Protein AF-A0A9R0S5D6-F1 (afdb_monomer_lite)

pLDDT: mean 77.78, std 20.08, range [29.53, 96.81]

Sequence (259 aa):
MEDCAATPVRRPADPSSPSPTPSPLSLRQWRPAAQRNLRNQWSRLLAAKTRWLDAAASGRSHAATLVNAYLSRSYMPGMDLGVLKDMPRIRDRASAKLTHKEVQCREMLLSAYKEMVCAMSDLVKASHAMRCFSKVSSGSPLVRFTDRQDDLNDLGDGGGAPVYRWISMLEFENLAKELVEMFVSELRLKRIGLGSGDSFPLPENWKADVLQARRPGHTPSHEVLQVYLTSWLANVNIKTSRIDEIFELVEEEMQIKLR

Radius of gyration: 28.84 Å; chains: 1; bounding box: 63×75×90 Å

Organism: Triticum turgidum subsp. durum (NCBI:txid4567)

Structure (mmCIF, N/CA/C/O backbone):
data_AF-A0A9R0S5D6-F1
#
_entry.id   AF-A0A9R0S5D6-F1
#
loop_
_atom_site.group_PDB
_atom_site.id
_atom_site.type_symbol
_atom_site.label_atom_id
_atom_site.label_alt_id
_atom_site.label_comp_id
_atom_site.label_asym_id
_atom_site.label_entity_id
_atom_site.label_seq_id
_atom_site.pdbx_PDB_ins_code
_atom_site.Cartn_x
_atom_site.Cartn_y
_atom_site.Cartn_z
_atom_site.occupancy
_atom_site.B_iso_or_equiv
_atom_site.auth_seq_id
_atom_site.auth_comp_id
_atom_site.auth_asym_id
_atom_site.auth_atom_id
_atom_site.pdbx_PDB_model_num
ATOM 1 N N . MET A 1 1 ? 18.944 -58.592 -53.552 1.00 41.28 1 MET A N 1
ATOM 2 C CA . MET A 1 1 ? 20.112 -58.160 -52.763 1.00 41.28 1 MET A CA 1
ATOM 3 C C . MET A 1 1 ? 19.975 -56.663 -52.611 1.00 41.28 1 MET A C 1
ATOM 5 O O . MET A 1 1 ? 20.221 -55.934 -53.560 1.00 41.28 1 MET A O 1
ATOM 9 N N . GLU A 1 2 ? 19.378 -56.270 -51.490 1.00 36.72 2 GLU A N 1
ATOM 10 C CA . GLU A 1 2 ? 19.141 -54.888 -51.071 1.00 36.72 2 GLU A CA 1
ATOM 11 C C . GLU A 1 2 ? 20.439 -54.311 -50.498 1.00 36.72 2 GLU A C 1
ATOM 13 O O . GLU A 1 2 ? 21.031 -54.926 -49.613 1.00 36.72 2 GLU A O 1
ATOM 18 N N . ASP A 1 3 ? 20.866 -53.147 -50.988 1.00 36.72 3 ASP A N 1
ATOM 19 C CA . ASP A 1 3 ? 21.959 -52.371 -50.398 1.00 36.72 3 ASP A CA 1
ATOM 20 C C . ASP A 1 3 ? 21.382 -51.308 -49.452 1.00 36.72 3 ASP A C 1
ATOM 22 O O . ASP A 1 3 ? 20.694 -50.369 -49.860 1.00 36.72 3 ASP A O 1
ATOM 26 N N . CYS A 1 4 ? 21.659 -51.484 -48.159 1.00 36.88 4 CYS A N 1
ATOM 27 C CA . CYS A 1 4 ? 21.304 -50.576 -47.074 1.00 36.88 4 CYS A CA 1
ATOM 28 C C . CYS A 1 4 ? 22.149 -49.291 -47.123 1.00 36.88 4 CYS A C 1
ATOM 30 O O . CYS A 1 4 ? 23.359 -49.322 -46.902 1.00 36.88 4 CYS A O 1
ATOM 32 N N . ALA A 1 5 ? 21.504 -48.140 -47.321 1.00 44.66 5 ALA A N 1
ATOM 33 C CA . ALA A 1 5 ? 22.126 -46.827 -47.164 1.00 44.66 5 ALA A CA 1
ATOM 34 C C . ALA A 1 5 ? 22.180 -46.422 -45.676 1.00 44.66 5 ALA A C 1
ATOM 36 O O . ALA A 1 5 ? 21.150 -46.228 -45.029 1.00 44.66 5 ALA A O 1
ATOM 37 N N . ALA A 1 6 ? 23.392 -46.282 -45.132 1.00 42.97 6 ALA A N 1
ATOM 38 C CA . ALA A 1 6 ? 23.632 -45.826 -43.766 1.00 42.97 6 ALA A CA 1
ATOM 39 C C . ALA A 1 6 ? 23.346 -44.318 -43.609 1.00 42.97 6 ALA A C 1
ATOM 41 O O . ALA A 1 6 ? 23.867 -43.478 -44.341 1.00 42.97 6 ALA A O 1
ATOM 42 N N . THR A 1 7 ? 22.516 -43.978 -42.625 1.00 47.38 7 THR A N 1
ATOM 43 C CA . THR A 1 7 ? 22.139 -42.610 -42.240 1.00 47.38 7 THR A CA 1
ATOM 44 C C . THR A 1 7 ? 23.278 -41.931 -41.457 1.00 47.38 7 THR A C 1
ATOM 46 O O . THR A 1 7 ? 23.828 -42.559 -40.550 1.00 47.38 7 THR A O 1
ATOM 49 N N . PRO A 1 8 ? 23.641 -40.658 -41.715 1.00 41.84 8 PRO A N 1
ATOM 50 C CA . PRO A 1 8 ? 24.650 -39.976 -40.912 1.00 41.84 8 PRO A CA 1
ATOM 51 C C . PRO A 1 8 ? 24.047 -39.508 -39.579 1.00 41.84 8 PRO A C 1
ATOM 53 O O . PRO A 1 8 ? 23.096 -38.728 -39.533 1.00 41.84 8 PRO A O 1
ATOM 56 N N . VAL A 1 9 ? 24.624 -39.993 -38.480 1.00 42.97 9 VAL A N 1
ATOM 57 C CA . VAL A 1 9 ? 24.286 -39.616 -37.101 1.00 42.97 9 VAL A CA 1
ATOM 58 C C . VAL A 1 9 ? 24.672 -38.151 -36.854 1.00 42.97 9 VAL A C 1
ATOM 60 O O . VAL A 1 9 ? 25.836 -37.765 -36.967 1.00 42.97 9 VAL A O 1
ATOM 63 N N . ARG A 1 10 ? 23.682 -37.319 -36.513 1.00 40.59 10 ARG A N 1
ATOM 64 C CA . ARG A 1 10 ? 23.845 -35.902 -36.152 1.00 40.59 10 ARG A CA 1
ATOM 65 C C . ARG A 1 10 ? 24.468 -35.811 -34.750 1.00 40.59 10 ARG A C 1
ATOM 67 O O . ARG A 1 10 ? 23.905 -36.352 -33.802 1.00 40.59 10 ARG A O 1
ATOM 74 N N . ARG A 1 11 ? 25.629 -35.154 -34.617 1.00 43.12 11 ARG A N 1
ATOM 75 C CA . ARG A 1 11 ? 26.294 -34.926 -33.316 1.00 43.12 11 ARG A CA 1
ATOM 76 C C . ARG A 1 11 ? 25.401 -34.101 -32.369 1.00 43.12 11 ARG A C 1
ATOM 78 O O . ARG A 1 11 ? 24.678 -33.231 -32.861 1.00 43.12 11 ARG A O 1
ATOM 85 N N . PRO A 1 12 ? 25.478 -34.316 -31.042 1.00 41.84 12 PRO A N 1
ATOM 86 C CA . PRO A 1 12 ? 24.851 -33.436 -30.058 1.00 41.84 12 PRO A CA 1
ATOM 87 C C . PRO A 1 12 ? 25.444 -32.025 -30.154 1.00 41.84 12 PRO A C 1
ATOM 89 O O . PRO A 1 12 ? 26.651 -31.876 -30.337 1.00 41.84 12 PRO A O 1
ATOM 92 N N . ALA A 1 13 ? 24.592 -31.005 -30.065 1.00 44.56 13 ALA A N 1
ATOM 93 C CA . ALA A 1 13 ? 25.001 -29.605 -30.061 1.00 44.56 13 ALA A CA 1
ATOM 94 C C . ALA A 1 13 ? 25.749 -29.253 -28.762 1.00 44.56 13 ALA A C 1
ATOM 96 O O . ALA A 1 13 ? 25.281 -29.588 -27.673 1.00 44.56 13 ALA A O 1
ATOM 97 N N . ASP A 1 14 ? 26.885 -28.566 -28.891 1.00 37.25 14 ASP A N 1
ATOM 98 C CA . ASP A 1 14 ? 27.648 -28.002 -27.774 1.00 37.25 14 ASP A CA 1
ATOM 99 C C . ASP A 1 14 ? 26.847 -26.906 -27.036 1.00 37.25 14 ASP A C 1
ATOM 101 O O . ASP A 1 14 ? 26.239 -26.048 -27.686 1.00 37.25 14 ASP A O 1
ATOM 105 N N . PRO A 1 15 ? 26.865 -26.866 -25.689 1.00 51.41 15 PRO A N 1
ATOM 106 C CA . PRO A 1 15 ? 26.251 -25.806 -24.905 1.00 51.41 15 PRO A CA 1
ATOM 107 C C . PRO A 1 15 ? 27.279 -24.706 -24.613 1.00 51.41 15 PRO A C 1
ATOM 109 O O . PRO A 1 15 ? 27.889 -24.671 -23.547 1.00 51.41 15 PRO A O 1
ATOM 112 N N . SER A 1 16 ? 27.493 -23.790 -25.554 1.00 49.72 16 SER A N 1
ATOM 113 C CA . SER A 1 16 ? 28.277 -22.576 -25.289 1.00 49.72 16 SER A CA 1
ATOM 114 C C . SER A 1 16 ? 28.015 -21.498 -26.339 1.00 49.72 16 SER A C 1
ATOM 116 O O . SER A 1 16 ? 28.758 -21.304 -27.295 1.00 49.72 16 SER A O 1
ATOM 118 N N . SER A 1 17 ? 26.942 -20.738 -26.141 1.00 36.31 17 SER A N 1
ATOM 119 C CA . SER A 1 17 ? 26.840 -19.390 -26.700 1.00 36.31 17 SER A CA 1
ATOM 120 C C . SER A 1 17 ? 26.589 -18.421 -25.549 1.00 36.31 17 SER A C 1
ATOM 122 O O . SER A 1 17 ? 25.537 -18.517 -24.915 1.00 36.31 17 SER A O 1
ATOM 124 N N . PRO A 1 18 ? 27.544 -17.531 -25.218 1.00 44.41 18 PRO A N 1
ATOM 125 C CA . PRO A 1 18 ? 27.269 -16.441 -24.297 1.00 44.41 18 PRO A CA 1
ATOM 126 C C . PRO A 1 18 ? 26.204 -15.537 -24.925 1.00 44.41 18 PRO A C 1
ATOM 128 O O . PRO A 1 18 ? 26.240 -15.278 -26.131 1.00 44.41 18 PRO A O 1
ATOM 131 N N . SER A 1 19 ? 25.244 -15.086 -24.117 1.00 49.31 19 SER A N 1
ATOM 132 C CA . SER A 1 19 ? 24.210 -14.141 -24.539 1.00 49.31 19 SER A CA 1
ATOM 133 C C . SER A 1 19 ? 24.843 -12.965 -25.296 1.00 49.31 19 SER A C 1
ATOM 135 O O . SER A 1 19 ? 25.862 -12.439 -24.839 1.00 49.31 19 SER A O 1
ATOM 137 N N . PRO A 1 20 ? 24.291 -12.548 -26.449 1.00 56.72 20 PRO A N 1
ATOM 138 C CA . PRO A 1 20 ? 24.901 -11.506 -27.257 1.00 56.72 20 PRO A CA 1
ATOM 139 C C . PRO A 1 20 ? 24.921 -10.194 -26.471 1.00 56.72 20 PRO A C 1
ATOM 141 O O . PRO A 1 20 ? 23.874 -9.653 -26.116 1.00 56.72 20 PRO A O 1
ATOM 144 N N . THR A 1 21 ? 26.119 -9.676 -26.201 1.00 63.78 21 THR A N 1
ATOM 145 C CA . THR A 1 21 ? 26.296 -8.347 -25.614 1.00 63.78 21 THR A CA 1
ATOM 146 C C . THR A 1 21 ? 25.582 -7.319 -26.502 1.00 63.78 21 THR A C 1
ATOM 148 O O . THR A 1 21 ? 25.829 -7.290 -27.714 1.00 63.78 21 THR A O 1
ATOM 151 N N . PRO A 1 22 ? 24.685 -6.480 -25.954 1.00 70.62 22 PRO A N 1
ATOM 152 C CA . PRO A 1 22 ? 23.915 -5.545 -26.760 1.00 70.62 22 PRO A CA 1
ATOM 153 C C . PRO A 1 22 ? 24.831 -4.526 -27.442 1.00 70.62 22 PRO A C 1
ATOM 155 O O . PRO A 1 22 ? 25.797 -4.026 -26.864 1.00 70.62 22 PRO A O 1
ATOM 158 N N . SER A 1 23 ? 24.515 -4.202 -28.696 1.00 79.75 23 SER A N 1
ATOM 159 C CA . SER A 1 23 ? 25.280 -3.226 -29.473 1.00 79.75 23 SER A CA 1
ATOM 160 C C . SER A 1 23 ? 25.226 -1.824 -28.835 1.00 79.75 23 SER A C 1
ATOM 162 O O . SER A 1 23 ? 24.187 -1.422 -28.309 1.00 79.75 23 SER A O 1
ATOM 164 N N . PRO A 1 24 ? 26.278 -0.993 -28.960 1.00 81.75 24 PRO A N 1
ATOM 165 C CA . PRO A 1 24 ? 26.271 0.373 -28.418 1.00 81.75 24 PRO A CA 1
ATOM 166 C C . PRO A 1 24 ? 25.089 1.231 -28.906 1.00 81.75 24 PRO A C 1
ATOM 168 O O . PRO A 1 24 ? 24.570 2.072 -28.171 1.00 81.75 24 PRO A O 1
ATOM 171 N N . LEU A 1 25 ? 24.634 1.001 -30.144 1.00 82.31 25 LEU A N 1
ATOM 172 C CA . LEU A 1 25 ? 23.483 1.690 -30.729 1.00 82.31 25 LEU A CA 1
ATOM 173 C C . LEU A 1 25 ? 22.153 1.290 -30.076 1.00 82.31 25 LEU A C 1
ATOM 175 O O . LEU A 1 25 ? 21.335 2.173 -29.815 1.00 82.31 25 LEU A O 1
ATOM 179 N N . SER A 1 26 ? 21.946 0.004 -29.770 1.00 82.38 26 SER A N 1
ATOM 180 C CA . SER A 1 26 ? 20.716 -0.450 -29.110 1.00 82.38 26 SER A CA 1
ATOM 181 C C . SER A 1 26 ? 20.646 0.073 -27.676 1.00 82.38 26 SER A C 1
ATOM 183 O O . SER A 1 26 ? 19.612 0.595 -27.264 1.00 82.38 26 SER A O 1
AT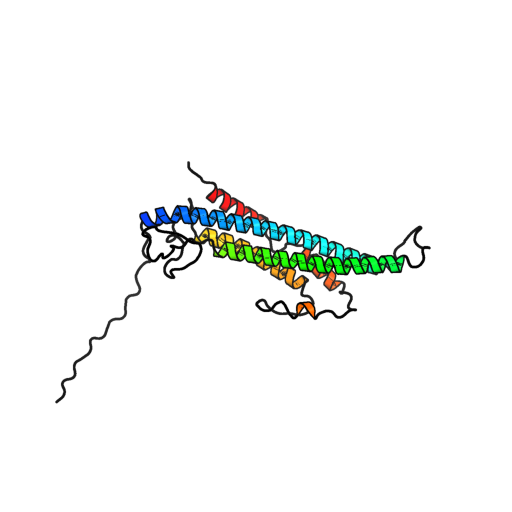OM 185 N N . LEU A 1 27 ? 21.772 0.070 -26.955 1.00 84.62 27 LEU A N 1
ATOM 186 C CA . LEU A 1 27 ? 21.873 0.653 -25.613 1.00 84.62 27 LEU A CA 1
ATOM 187 C C . LEU A 1 27 ? 21.552 2.150 -25.593 1.00 84.62 27 LEU A C 1
ATOM 189 O O . LEU A 1 27 ? 20.806 2.620 -24.731 1.00 84.62 27 LEU A O 1
ATOM 193 N N . ARG A 1 28 ? 22.083 2.911 -26.559 1.00 87.69 28 ARG A N 1
ATOM 194 C CA . ARG A 1 28 ? 21.830 4.355 -26.660 1.00 87.69 28 ARG A CA 1
ATOM 195 C C . ARG A 1 28 ? 20.351 4.669 -26.908 1.00 87.69 28 ARG A C 1
ATOM 197 O O . ARG A 1 28 ? 19.867 5.688 -26.420 1.00 87.69 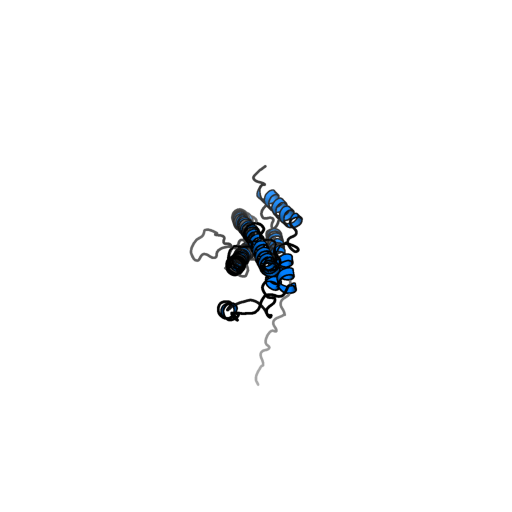28 ARG A O 1
ATOM 204 N N . GLN A 1 29 ? 19.645 3.818 -27.651 1.00 88.44 29 GLN A N 1
ATOM 205 C CA . GLN A 1 29 ? 18.211 3.970 -27.921 1.00 88.44 29 GLN A CA 1
ATOM 206 C C . GLN A 1 29 ? 17.343 3.522 -26.739 1.00 88.44 29 GLN A C 1
ATOM 208 O O . GLN A 1 29 ? 16.359 4.186 -26.413 1.00 88.44 29 GLN A O 1
ATOM 213 N N . TRP A 1 30 ? 17.725 2.430 -26.076 1.00 91.50 30 TRP A N 1
ATOM 214 C CA . TRP A 1 30 ? 17.003 1.857 -24.942 1.00 91.50 30 TRP A CA 1
ATOM 215 C C . TRP A 1 30 ? 17.067 2.739 -23.693 1.00 91.50 30 TRP A C 1
ATOM 217 O O . TRP A 1 30 ? 16.041 2.998 -23.061 1.00 91.50 30 TRP A O 1
ATOM 227 N N . ARG A 1 31 ? 18.251 3.266 -23.354 1.00 92.06 31 ARG A N 1
ATOM 228 C CA . ARG A 1 31 ? 18.491 3.950 -22.073 1.00 92.06 31 ARG A CA 1
ATOM 229 C C . ARG A 1 31 ? 17.517 5.112 -21.791 1.00 92.06 31 ARG A C 1
ATOM 231 O O . ARG A 1 31 ? 16.945 5.136 -20.702 1.00 92.06 31 ARG A O 1
ATOM 238 N N . PRO A 1 32 ? 17.228 6.044 -22.723 1.00 91.69 32 PRO A N 1
ATOM 239 C CA . PRO A 1 32 ? 16.254 7.111 -22.473 1.00 91.69 32 PRO A CA 1
ATOM 240 C C . PRO A 1 32 ? 14.817 6.613 -22.272 1.00 91.69 32 PRO A C 1
ATOM 242 O O . PRO A 1 32 ? 14.015 7.279 -21.614 1.00 91.69 32 PRO A O 1
ATOM 245 N N . ALA A 1 33 ? 14.448 5.475 -22.864 1.00 91.94 33 ALA A N 1
ATOM 246 C CA . ALA A 1 33 ? 13.149 4.857 -22.626 1.00 91.94 33 ALA A CA 1
ATOM 247 C C . ALA A 1 33 ? 13.103 4.182 -21.252 1.00 91.94 33 ALA A C 1
ATOM 249 O O . ALA A 1 33 ? 12.179 4.455 -20.487 1.00 91.94 33 ALA A O 1
ATOM 250 N N . ALA A 1 34 ? 14.143 3.421 -20.905 1.00 93.50 34 ALA A N 1
ATOM 251 C CA . ALA A 1 34 ? 14.295 2.771 -19.609 1.00 93.50 34 ALA A CA 1
ATOM 252 C C . ALA A 1 34 ? 14.255 3.776 -18.448 1.00 93.50 34 ALA A C 1
ATOM 254 O O . ALA A 1 34 ? 13.460 3.620 -17.528 1.00 93.50 34 ALA A O 1
ATOM 255 N N . GLN A 1 35 ? 15.019 4.869 -18.530 1.00 93.94 35 GLN A N 1
ATOM 256 C CA . GLN A 1 35 ? 15.018 5.929 -17.514 1.00 93.94 35 GLN A CA 1
ATOM 257 C C . GLN A 1 35 ? 13.637 6.572 -17.330 1.00 93.94 35 GLN A C 1
ATOM 259 O O . GLN A 1 35 ? 13.214 6.854 -16.212 1.00 93.94 35 GLN A O 1
ATOM 264 N N . ARG A 1 36 ? 12.910 6.836 -18.425 1.00 93.00 36 ARG A N 1
ATOM 265 C CA . ARG A 1 36 ? 11.546 7.384 -18.336 1.00 93.00 36 ARG A CA 1
ATOM 266 C C . ARG A 1 36 ? 10.586 6.384 -17.707 1.00 93.00 36 ARG A C 1
ATOM 268 O O . ARG A 1 36 ? 9.798 6.784 -16.855 1.00 93.00 36 ARG A O 1
ATOM 275 N N . ASN A 1 37 ? 10.660 5.114 -18.106 1.00 94.44 37 ASN A N 1
ATOM 276 C CA . ASN A 1 37 ? 9.828 4.069 -17.524 1.00 94.44 37 ASN A CA 1
ATOM 277 C C . ASN A 1 37 ? 10.085 3.940 -16.020 1.00 94.44 37 ASN A C 1
ATOM 279 O O . ASN A 1 37 ? 9.140 4.035 -15.245 1.00 94.44 37 ASN A O 1
ATOM 283 N N . LEU A 1 38 ? 11.351 3.848 -15.608 1.00 94.62 38 LEU A N 1
ATOM 284 C CA . LEU A 1 38 ? 11.727 3.774 -14.198 1.00 94.62 38 LEU A CA 1
ATOM 285 C C . LEU A 1 38 ? 11.178 4.951 -13.394 1.00 94.62 38 LEU A C 1
ATOM 287 O O . LEU A 1 38 ? 10.519 4.719 -12.388 1.00 94.62 38 LEU A O 1
ATOM 291 N N . ARG A 1 39 ? 11.350 6.201 -13.849 1.00 94.19 39 ARG A N 1
ATOM 292 C CA . ARG A 1 39 ? 10.765 7.366 -13.152 1.00 94.19 39 ARG A CA 1
ATOM 293 C C . ARG A 1 39 ? 9.248 7.249 -13.008 1.00 94.19 39 ARG A C 1
ATOM 295 O O . ARG A 1 39 ? 8.704 7.561 -11.950 1.00 94.19 39 ARG A O 1
ATOM 302 N N . ASN A 1 40 ? 8.563 6.794 -14.056 1.00 94.62 40 ASN A N 1
ATOM 303 C CA . ASN A 1 40 ? 7.112 6.632 -14.032 1.00 94.62 40 ASN A CA 1
ATOM 304 C C . ASN A 1 40 ? 6.682 5.543 -13.042 1.00 94.62 40 ASN A C 1
ATOM 306 O O . ASN A 1 40 ? 5.800 5.790 -12.221 1.00 94.62 40 ASN A O 1
ATOM 310 N N . GLN A 1 41 ? 7.296 4.358 -13.085 1.00 95.19 41 GLN A N 1
ATOM 311 C CA . GLN A 1 41 ? 6.951 3.274 -12.163 1.00 95.19 41 GLN A CA 1
ATOM 312 C C . GLN A 1 41 ? 7.347 3.611 -10.724 1.00 95.19 41 GLN A C 1
ATOM 314 O O . GLN A 1 41 ? 6.575 3.345 -9.808 1.00 95.19 41 GLN A O 1
ATOM 319 N N . TRP A 1 42 ? 8.481 4.282 -10.517 1.00 95.44 42 TRP A N 1
ATOM 320 C CA . TRP A 1 42 ? 8.896 4.761 -9.200 1.00 95.44 42 TRP A CA 1
ATOM 321 C C . TRP A 1 42 ? 7.904 5.768 -8.613 1.00 95.44 42 TRP A C 1
ATOM 323 O O . TRP A 1 42 ? 7.475 5.631 -7.470 1.00 95.44 42 TRP A O 1
ATOM 333 N N . SER A 1 43 ? 7.430 6.716 -9.426 1.00 95.19 43 SER A N 1
ATOM 334 C CA . SER A 1 43 ? 6.377 7.658 -9.015 1.00 95.19 43 SER A CA 1
ATOM 335 C C . SER A 1 43 ? 5.084 6.933 -8.619 1.00 95.19 43 SER A C 1
ATOM 337 O O . SER A 1 43 ? 4.406 7.331 -7.671 1.00 95.19 43 SER A O 1
ATOM 339 N N . ARG A 1 44 ? 4.739 5.840 -9.316 1.00 96.06 44 ARG A N 1
ATOM 340 C CA . ARG A 1 44 ? 3.578 4.998 -8.978 1.00 96.06 44 ARG A CA 1
ATOM 341 C C . ARG A 1 44 ? 3.793 4.221 -7.681 1.00 96.06 44 ARG A C 1
ATOM 343 O O . ARG A 1 44 ? 2.853 4.143 -6.894 1.00 96.06 44 ARG A O 1
ATOM 350 N N . LEU A 1 45 ? 4.999 3.701 -7.435 1.00 95.69 45 LEU A N 1
ATOM 351 C CA . LEU A 1 45 ? 5.352 3.074 -6.158 1.00 95.69 45 LEU A CA 1
ATOM 352 C C . LEU A 1 45 ? 5.208 4.064 -5.003 1.00 95.69 45 LEU A C 1
ATOM 354 O O . LEU A 1 45 ? 4.577 3.733 -4.002 1.00 95.69 45 LEU A O 1
ATOM 358 N N . LEU A 1 46 ? 5.726 5.286 -5.158 1.00 94.62 46 LEU A N 1
ATOM 359 C CA . LEU A 1 46 ? 5.608 6.335 -4.146 1.00 94.62 46 LEU A CA 1
ATOM 360 C C . LEU A 1 46 ? 4.140 6.671 -3.856 1.00 94.62 46 LEU A C 1
ATOM 362 O O . LEU A 1 46 ? 3.715 6.660 -2.703 1.00 94.62 46 LEU A O 1
ATOM 366 N N . ALA A 1 47 ? 3.339 6.902 -4.900 1.00 95.75 47 ALA A N 1
ATOM 367 C CA . ALA A 1 47 ? 1.918 7.204 -4.747 1.00 95.75 47 ALA A CA 1
ATOM 368 C C . ALA A 1 47 ? 1.146 6.060 -4.064 1.00 95.75 47 ALA A C 1
ATOM 370 O O . ALA A 1 47 ? 0.285 6.304 -3.215 1.00 95.75 47 ALA A O 1
ATOM 371 N N . ALA A 1 48 ? 1.456 4.808 -4.410 1.00 96.19 48 ALA A N 1
ATOM 372 C CA . ALA A 1 48 ? 0.836 3.638 -3.801 1.00 96.19 48 ALA A CA 1
ATOM 373 C C . ALA A 1 48 ? 1.287 3.431 -2.341 1.00 96.19 48 ALA A C 1
ATOM 375 O O . ALA A 1 48 ? 0.444 3.135 -1.494 1.00 96.19 48 ALA A O 1
ATOM 376 N N . LYS A 1 49 ? 2.568 3.673 -2.014 1.00 94.56 49 LYS A N 1
ATOM 377 C CA . LYS A 1 49 ? 3.092 3.712 -0.633 1.00 94.56 49 LYS A CA 1
ATOM 378 C C . LYS A 1 49 ? 2.321 4.725 0.210 1.00 94.56 49 LYS A C 1
ATOM 380 O O . LYS A 1 49 ? 1.834 4.369 1.279 1.00 94.56 49 LYS A O 1
ATOM 385 N N . THR A 1 50 ? 2.181 5.964 -0.260 1.00 94.88 50 THR A N 1
ATOM 386 C CA . THR A 1 50 ? 1.459 7.012 0.479 1.00 94.88 50 THR A CA 1
ATOM 387 C C . THR A 1 50 ? 0.012 6.601 0.732 1.00 94.88 50 THR A C 1
ATOM 389 O O . THR A 1 50 ? -0.433 6.593 1.877 1.00 94.88 50 THR A O 1
ATOM 392 N N . ARG A 1 51 ? -0.688 6.122 -0.305 1.00 96.81 51 ARG A N 1
ATOM 393 C CA . ARG A 1 51 ? -2.073 5.647 -0.177 1.00 96.81 51 ARG A CA 1
ATOM 394 C C . ARG A 1 51 ? -2.213 4.498 0.823 1.00 96.81 51 ARG A C 1
ATOM 396 O O . ARG A 1 51 ? -3.165 4.469 1.598 1.00 96.81 51 ARG A O 1
ATOM 403 N N . TRP A 1 52 ? -1.268 3.557 0.821 1.00 94.88 52 TRP A N 1
ATOM 404 C CA . TRP A 1 52 ? -1.221 2.480 1.806 1.00 94.88 52 TRP A CA 1
ATOM 405 C C . TRP A 1 52 ? -1.077 3.022 3.232 1.00 94.88 52 TRP A C 1
ATOM 407 O O . TRP A 1 52 ? -1.796 2.583 4.131 1.00 94.88 52 TRP A O 1
ATOM 417 N N . LEU A 1 53 ? -0.146 3.956 3.453 1.00 92.88 53 LEU A N 1
ATOM 418 C CA . LEU A 1 53 ? 0.123 4.526 4.775 1.00 92.88 53 LEU A CA 1
ATOM 419 C C . LEU A 1 53 ? -1.085 5.301 5.311 1.00 92.88 53 LEU A C 1
ATOM 421 O O . LEU A 1 53 ? -1.428 5.132 6.486 1.00 92.88 53 LEU A O 1
ATOM 425 N N . ASP A 1 54 ? -1.757 6.061 4.449 1.00 94.69 54 ASP A N 1
ATOM 426 C CA . ASP A 1 54 ? -2.987 6.785 4.776 1.00 94.69 54 ASP A CA 1
ATOM 427 C C . ASP A 1 54 ? -4.113 5.816 5.148 1.00 94.69 54 ASP A C 1
ATOM 429 O O . ASP A 1 54 ? -4.701 5.926 6.226 1.00 94.69 54 ASP A O 1
ATOM 433 N N . ALA A 1 55 ? -4.361 4.797 4.318 1.00 93.94 55 ALA A N 1
ATOM 434 C CA . ALA A 1 55 ? -5.372 3.780 4.593 1.00 93.94 55 ALA A CA 1
ATOM 435 C C . ALA A 1 55 ? -5.076 3.018 5.897 1.00 93.94 55 ALA A C 1
ATOM 437 O O . ALA A 1 55 ? -5.974 2.785 6.711 1.00 93.94 55 ALA A O 1
ATOM 438 N N . ALA A 1 56 ? -3.806 2.691 6.153 1.00 91.56 56 ALA A N 1
ATOM 439 C CA . ALA A 1 56 ? -3.383 2.081 7.406 1.00 91.56 56 ALA A CA 1
ATOM 440 C C . ALA A 1 56 ? -3.625 3.014 8.606 1.00 91.56 56 ALA A C 1
ATOM 442 O O . ALA A 1 56 ? -4.037 2.544 9.667 1.00 91.56 56 ALA A O 1
ATOM 443 N N . ALA A 1 57 ? -3.390 4.322 8.463 1.00 91.56 57 ALA A N 1
ATOM 444 C CA . ALA A 1 57 ? -3.660 5.314 9.504 1.00 91.56 57 ALA A CA 1
ATOM 445 C C . ALA A 1 57 ? -5.158 5.454 9.802 1.00 91.56 57 ALA A C 1
ATOM 447 O O . ALA A 1 57 ? -5.553 5.442 10.972 1.00 91.56 57 ALA A O 1
ATOM 448 N N . SER A 1 58 ? -6.000 5.501 8.769 1.00 92.44 58 SER A N 1
ATOM 449 C CA . SER A 1 58 ? -7.456 5.480 8.929 1.00 92.44 58 SER A CA 1
ATOM 450 C C . SER A 1 58 ? -7.919 4.199 9.623 1.00 92.44 58 SER A C 1
ATOM 452 O O . SER A 1 58 ? -8.665 4.263 10.600 1.00 92.44 58 SER A O 1
ATOM 454 N N . GLY A 1 59 ? -7.419 3.037 9.193 1.00 89.88 59 GLY A N 1
ATOM 455 C CA . GLY A 1 59 ? -7.724 1.752 9.823 1.00 89.88 59 GLY A CA 1
ATOM 456 C C . GLY A 1 59 ? -7.341 1.712 11.306 1.00 89.88 59 GLY A C 1
ATOM 457 O O . GLY A 1 59 ? -8.157 1.311 12.134 1.00 89.88 59 GLY A O 1
ATOM 458 N N . ARG A 1 60 ? -6.160 2.235 11.673 1.00 89.06 60 ARG A N 1
ATOM 459 C CA . ARG A 1 60 ? -5.747 2.410 13.081 1.00 89.06 60 ARG A CA 1
ATOM 460 C C . ARG A 1 60 ? -6.739 3.243 13.882 1.00 89.06 60 ARG A C 1
ATOM 462 O O . ARG A 1 60 ? -7.146 2.835 14.969 1.00 89.06 60 ARG A O 1
ATOM 469 N N . SER A 1 61 ? -7.146 4.390 13.344 1.00 91.44 61 SER A N 1
ATOM 470 C CA . SER A 1 61 ? -8.113 5.277 13.996 1.00 91.44 61 SER A CA 1
ATOM 471 C C . SER A 1 61 ? -9.465 4.585 14.217 1.00 91.44 61 SER A C 1
ATOM 473 O O . SER A 1 61 ? -10.045 4.657 15.308 1.00 91.44 61 SER A O 1
ATOM 475 N N . HIS A 1 62 ? -9.953 3.846 13.215 1.00 88.94 62 HIS A N 1
ATOM 476 C CA . HIS A 1 62 ? -11.204 3.096 13.313 1.00 88.94 62 HIS A CA 1
ATOM 477 C C . HIS A 1 62 ? -11.117 1.925 14.295 1.00 88.94 62 HIS A C 1
ATOM 479 O O . HIS A 1 62 ? -12.055 1.737 15.068 1.00 88.94 62 HIS A O 1
ATOM 485 N N . ALA A 1 63 ? -10.000 1.192 14.327 1.00 85.81 63 ALA A N 1
ATOM 486 C CA . ALA A 1 63 ? -9.758 0.126 15.299 1.00 85.81 63 ALA A CA 1
ATOM 487 C C . ALA A 1 63 ? -9.741 0.668 16.738 1.00 85.81 63 ALA A C 1
ATOM 489 O O . ALA A 1 63 ? -10.435 0.138 17.605 1.00 85.81 63 ALA A O 1
ATOM 490 N N . ALA A 1 64 ? -9.023 1.770 16.981 1.00 88.12 64 ALA A N 1
ATOM 491 C CA . ALA A 1 64 ? -8.987 2.421 18.290 1.00 88.12 64 ALA A CA 1
ATOM 492 C C . ALA A 1 64 ? -10.384 2.888 18.728 1.00 88.12 64 ALA A C 1
ATOM 494 O O . ALA A 1 64 ? -10.816 2.629 19.850 1.00 88.12 64 ALA A O 1
ATOM 495 N N . THR A 1 65 ? -11.134 3.518 17.819 1.00 89.12 65 THR A N 1
ATOM 496 C CA . THR A 1 65 ? -12.503 3.969 18.102 1.00 89.12 65 THR A CA 1
ATOM 497 C C . THR A 1 65 ? -13.445 2.797 18.379 1.00 89.12 65 THR A C 1
ATOM 499 O O . THR A 1 65 ? -14.274 2.888 19.282 1.00 89.12 65 THR A O 1
ATOM 502 N N . LEU A 1 66 ? -13.311 1.694 17.635 1.00 85.81 66 LEU A N 1
ATOM 503 C CA . LEU A 1 66 ? -14.098 0.478 17.828 1.00 85.81 66 LEU A CA 1
ATOM 504 C C . LEU A 1 66 ? -13.888 -0.099 19.229 1.00 85.81 66 LEU A C 1
ATOM 506 O O . LEU A 1 66 ? -14.867 -0.364 19.927 1.00 85.81 66 LEU A O 1
ATOM 510 N N . VAL A 1 67 ? -12.632 -0.260 19.655 1.00 85.12 67 VAL A N 1
ATOM 511 C CA . VAL A 1 67 ? -12.345 -0.806 20.986 1.00 85.12 67 VAL A CA 1
ATOM 512 C C . VAL A 1 67 ? -12.785 0.152 22.086 1.00 85.12 67 VAL A C 1
ATOM 514 O O . VAL A 1 67 ? -13.430 -0.283 23.036 1.00 85.12 67 VAL A O 1
ATOM 517 N N . ASN A 1 68 ? -12.551 1.456 21.933 1.00 89.31 68 ASN A N 1
ATOM 518 C CA . ASN A 1 68 ? -13.020 2.447 22.902 1.00 89.31 68 ASN A CA 1
ATOM 519 C C . ASN A 1 68 ? -14.547 2.434 23.046 1.00 89.31 68 ASN A C 1
ATOM 521 O O . ASN A 1 68 ? -15.055 2.517 24.165 1.00 89.31 68 ASN A O 1
ATOM 525 N N . ALA A 1 69 ? -15.285 2.299 21.938 1.00 87.25 69 ALA A N 1
ATOM 526 C CA . ALA A 1 69 ? -16.742 2.192 21.957 1.00 87.25 69 ALA A CA 1
ATOM 527 C C . ALA A 1 69 ? -17.209 0.908 22.660 1.00 87.25 69 ALA A C 1
ATOM 529 O O . ALA A 1 69 ? -18.112 0.964 23.496 1.00 87.25 69 ALA A O 1
ATOM 530 N N . TYR A 1 70 ? -16.548 -0.218 22.378 1.00 84.88 70 TYR A N 1
ATOM 531 C CA . TYR A 1 70 ? -16.839 -1.503 23.008 1.00 84.88 70 TYR A CA 1
ATOM 532 C C . TYR A 1 70 ? -16.584 -1.494 24.519 1.00 84.88 70 TYR A C 1
ATOM 534 O O . TYR A 1 70 ? -17.447 -1.906 25.299 1.00 84.88 70 TYR A O 1
ATOM 542 N N . LEU A 1 71 ? -15.416 -1.005 24.947 1.00 86.12 71 LEU A N 1
ATOM 543 C CA . LEU A 1 71 ? -15.063 -0.910 26.364 1.00 86.12 71 LEU A CA 1
ATOM 544 C C . LEU A 1 71 ? -16.037 0.022 27.082 1.00 86.12 71 LEU A C 1
ATOM 546 O O . LEU A 1 71 ? -16.618 -0.357 28.095 1.00 86.12 71 LEU A O 1
ATOM 550 N N . SER A 1 72 ? -16.301 1.194 26.499 1.00 89.06 72 SER A N 1
ATOM 551 C CA . SER A 1 72 ? -17.269 2.152 27.036 1.00 89.06 72 SER A CA 1
ATOM 552 C C . SER A 1 72 ? -18.645 1.508 27.211 1.00 89.06 72 SER A C 1
ATOM 554 O O . SER A 1 72 ? -19.255 1.656 28.263 1.00 89.06 72 SER A O 1
ATOM 556 N N . ARG A 1 73 ? -19.123 0.728 26.230 1.00 87.44 73 ARG A N 1
ATOM 557 C CA . ARG A 1 73 ? -20.412 0.025 26.327 1.00 87.44 73 ARG A CA 1
ATOM 558 C C . ARG A 1 73 ? -20.400 -1.038 27.425 1.00 87.44 73 ARG A C 1
ATOM 560 O O . ARG A 1 73 ? -21.362 -1.129 28.179 1.00 87.44 73 ARG A O 1
ATOM 567 N N . SER A 1 74 ? -19.314 -1.799 27.533 1.00 86.12 74 SER A N 1
ATOM 568 C CA . SER A 1 74 ? -19.149 -2.864 28.532 1.00 86.12 74 SER A CA 1
ATOM 569 C C . SER A 1 74 ? -19.141 -2.326 29.966 1.00 86.12 74 SER A C 1
ATOM 571 O O . SER A 1 74 ? -19.758 -2.919 30.846 1.00 86.12 74 SER A O 1
ATOM 573 N N . TYR A 1 75 ? -18.507 -1.173 30.197 1.00 89.12 75 TYR A N 1
ATOM 574 C CA . TYR A 1 75 ? -18.470 -0.516 31.509 1.00 89.12 75 TYR A CA 1
ATOM 575 C C . TYR A 1 75 ? -19.665 0.415 31.769 1.00 89.12 75 TYR A C 1
ATOM 577 O O . TYR A 1 75 ? -19.833 0.900 32.890 1.00 89.12 75 TYR A O 1
ATOM 585 N N . MET A 1 76 ? -20.537 0.638 30.778 1.00 90.69 76 MET A N 1
ATOM 586 C CA . MET A 1 76 ? -21.692 1.532 30.897 1.00 90.69 76 MET A CA 1
ATOM 587 C C . MET A 1 76 ? -22.613 1.239 32.085 1.00 90.69 76 MET A C 1
ATOM 589 O O . MET A 1 76 ? -23.095 2.207 32.667 1.00 90.69 76 MET A O 1
ATOM 593 N N . PRO A 1 77 ? -22.870 -0.014 32.502 1.00 88.62 77 PRO A N 1
ATOM 594 C CA . PRO A 1 77 ? -23.696 -0.276 33.681 1.00 88.62 77 PRO A CA 1
ATOM 595 C C . PRO A 1 77 ? -23.118 0.306 34.980 1.00 88.62 77 PRO A C 1
ATOM 597 O O . PRO A 1 77 ? -23.875 0.815 35.802 1.00 88.62 77 PRO A O 1
ATOM 600 N N . GLY A 1 78 ? -21.791 0.279 35.141 1.00 87.88 78 GLY A N 1
ATOM 601 C CA . GLY A 1 78 ? -21.089 0.747 36.343 1.00 87.88 78 GLY A CA 1
ATOM 602 C C . GLY A 1 78 ? -20.561 2.183 36.267 1.00 87.88 78 GLY A C 1
ATOM 603 O O . GLY A 1 78 ? -20.035 2.685 37.253 1.00 87.88 78 GLY A O 1
ATOM 604 N N . MET A 1 79 ? -20.679 2.851 35.115 1.00 90.06 79 MET A N 1
ATOM 605 C CA . MET A 1 79 ? -20.125 4.193 34.921 1.00 90.06 79 MET A CA 1
ATOM 606 C C . MET A 1 79 ? -20.886 5.242 35.743 1.00 90.06 79 MET A C 1
ATOM 608 O O . MET A 1 79 ? -22.123 5.284 35.699 1.00 90.06 79 MET A O 1
ATOM 612 N N . ASP A 1 80 ? -20.160 6.108 36.453 1.00 91.56 80 ASP A N 1
ATOM 613 C CA . ASP A 1 80 ? -20.752 7.276 37.104 1.00 91.56 80 ASP A CA 1
ATOM 614 C C . ASP A 1 80 ? -21.188 8.291 36.040 1.00 91.56 80 ASP A C 1
ATOM 616 O O . ASP A 1 80 ? -20.395 8.746 35.218 1.00 91.56 80 ASP A O 1
ATOM 620 N N . LEU A 1 81 ? -22.483 8.603 36.032 1.00 89.69 81 LEU A N 1
ATOM 621 C CA . LEU A 1 81 ? -23.088 9.554 35.100 1.00 89.69 81 LEU A CA 1
ATOM 622 C C . LEU A 1 81 ? -23.284 10.939 35.734 1.00 89.69 81 LEU A C 1
ATOM 624 O O . LEU A 1 81 ? -23.805 11.840 35.073 1.00 89.69 81 LEU A O 1
ATOM 628 N N . GLY A 1 82 ? -22.908 11.117 37.006 1.00 93.06 82 GLY A N 1
ATOM 629 C CA . GLY A 1 82 ? -23.086 12.362 37.743 1.00 93.06 82 GLY A CA 1
ATOM 630 C C . GLY A 1 82 ? -24.539 12.835 37.706 1.00 93.06 82 GLY A C 1
ATOM 631 O O . GLY A 1 82 ? -25.465 12.078 37.997 1.00 93.06 82 GLY A O 1
ATOM 632 N N . VAL A 1 83 ? -24.744 14.082 37.279 1.00 93.19 83 VAL A N 1
ATOM 633 C CA . VAL A 1 83 ? -26.073 14.711 37.148 1.00 93.19 83 VAL A CA 1
ATOM 634 C C . VAL A 1 83 ? -27.002 14.009 36.150 1.00 93.19 83 VAL A C 1
ATOM 636 O O . VAL A 1 83 ? -28.208 14.226 36.180 1.00 93.19 83 VAL A O 1
ATOM 639 N N . LEU A 1 84 ? -26.470 13.164 35.261 1.00 90.88 84 LEU A N 1
ATOM 640 C CA . LEU A 1 84 ? -27.266 12.453 34.259 1.00 90.88 84 LEU A CA 1
ATOM 641 C C . LEU A 1 84 ? -27.828 11.121 34.771 1.00 90.88 84 LEU A C 1
ATOM 643 O O . LEU A 1 84 ? -28.632 10.512 34.070 1.00 90.88 84 LEU A O 1
ATOM 647 N N . LYS A 1 85 ? -27.431 10.647 35.961 1.00 88.50 85 LYS A N 1
ATOM 648 C CA . LYS A 1 85 ? -27.831 9.324 36.479 1.00 88.50 85 LYS A CA 1
ATOM 649 C C . LYS A 1 85 ? -29.348 9.164 36.645 1.00 88.50 85 LYS A C 1
ATOM 651 O O . LYS A 1 85 ? -29.855 8.060 36.470 1.00 88.50 85 LYS A O 1
ATOM 656 N N . ASP A 1 86 ? -30.046 10.263 36.931 1.00 89.62 86 ASP A N 1
ATOM 657 C CA . ASP A 1 86 ? -31.490 10.287 37.178 1.00 89.62 86 ASP A CA 1
ATOM 658 C C . ASP A 1 86 ? -32.303 10.381 35.873 1.00 89.62 86 ASP A C 1
ATOM 660 O O . ASP A 1 86 ? -33.528 10.253 35.884 1.00 89.62 86 ASP A O 1
ATOM 664 N N . MET A 1 87 ? -31.644 10.571 34.718 1.00 93.44 87 MET A N 1
ATOM 665 C CA . MET A 1 87 ? -32.330 10.577 33.428 1.00 93.44 87 MET A CA 1
ATOM 666 C C . MET A 1 87 ? -32.775 9.158 33.040 1.00 93.44 87 MET A C 1
ATOM 668 O O . MET A 1 87 ? -31.936 8.274 32.828 1.00 93.44 87 MET A O 1
ATOM 672 N N . PRO A 1 88 ? -34.083 8.917 32.846 1.00 90.19 88 PRO A N 1
ATOM 673 C CA . PRO A 1 88 ? -34.571 7.595 32.496 1.00 90.19 88 PRO A CA 1
ATOM 674 C C . PRO A 1 88 ? -34.019 7.150 31.138 1.00 90.19 88 PRO A C 1
ATOM 676 O O . PRO A 1 88 ? -34.006 7.905 30.161 1.00 90.19 88 PRO A O 1
ATOM 679 N N . ARG A 1 89 ? -33.596 5.882 31.060 1.00 93.00 89 ARG A N 1
ATOM 680 C CA . ARG A 1 89 ? -33.079 5.230 29.839 1.00 93.00 89 ARG A CA 1
ATOM 681 C C . ARG A 1 89 ? -31.800 5.857 29.265 1.00 93.00 89 ARG A C 1
ATOM 683 O O . ARG A 1 89 ? -31.443 5.561 28.123 1.00 93.00 89 ARG A O 1
ATOM 690 N N . ILE A 1 90 ? -31.092 6.710 30.011 1.00 93.25 90 ILE A N 1
ATOM 691 C CA . ILE A 1 90 ? -29.849 7.335 29.529 1.00 93.25 90 ILE A CA 1
ATOM 692 C C . ILE A 1 90 ? -28.781 6.289 29.191 1.00 93.25 90 ILE A C 1
ATOM 694 O O . ILE A 1 90 ? -28.163 6.361 28.129 1.00 93.25 90 ILE A O 1
ATOM 698 N N . ARG A 1 91 ? -28.635 5.266 30.043 1.00 92.44 91 ARG A N 1
ATOM 699 C CA . ARG A 1 91 ? -27.696 4.153 29.841 1.00 92.44 91 ARG A CA 1
ATOM 700 C C . ARG A 1 91 ? -28.051 3.344 28.598 1.00 92.44 91 ARG A C 1
ATOM 702 O O . ARG A 1 91 ? -27.160 3.044 27.805 1.00 92.44 91 ARG A O 1
ATOM 709 N N . ASP A 1 92 ? -29.336 3.066 28.379 1.00 92.44 92 ASP A N 1
ATOM 710 C CA . ASP A 1 92 ? -29.808 2.333 27.198 1.00 92.44 92 ASP A CA 1
ATOM 711 C C . ASP A 1 92 ? -29.509 3.109 25.913 1.00 92.44 92 ASP A C 1
ATOM 713 O O . ASP A 1 92 ? -28.965 2.559 24.957 1.00 92.44 92 ASP A O 1
ATOM 717 N N . ARG A 1 93 ? -29.815 4.415 25.892 1.00 93.69 93 ARG A N 1
ATOM 718 C CA . ARG A 1 93 ? -29.560 5.283 24.732 1.00 93.69 93 ARG A CA 1
ATOM 719 C C . ARG A 1 93 ? -28.066 5.430 24.453 1.00 93.69 93 ARG A C 1
ATOM 721 O O . ARG A 1 93 ? -27.658 5.357 23.294 1.00 93.69 93 ARG A O 1
ATOM 728 N N . ALA A 1 94 ? -27.252 5.610 25.493 1.00 93.25 94 ALA A N 1
ATOM 729 C CA . ALA A 1 94 ? -25.799 5.666 25.370 1.00 93.25 94 ALA A CA 1
ATOM 730 C C . ALA A 1 94 ? -25.241 4.344 24.820 1.00 93.25 94 ALA A C 1
ATOM 732 O O . ALA A 1 94 ? -24.483 4.352 23.850 1.00 93.25 94 ALA A O 1
ATOM 733 N N . SER A 1 95 ? -25.695 3.207 25.351 1.00 92.25 95 SER A N 1
ATOM 734 C CA . SER A 1 95 ? -25.305 1.870 24.886 1.00 92.25 95 SER A CA 1
ATOM 735 C C . SER A 1 95 ? -25.727 1.610 23.438 1.00 92.25 95 SER A C 1
ATOM 737 O O . SER A 1 95 ? -24.948 1.060 22.656 1.00 92.25 95 SER A O 1
ATOM 739 N N . ALA A 1 96 ? -26.924 2.049 23.038 1.00 92.50 96 ALA A N 1
ATOM 740 C CA . ALA A 1 96 ? -27.392 1.963 21.656 1.00 92.50 96 ALA A CA 1
ATOM 741 C C . ALA A 1 96 ? -26.529 2.816 20.710 1.00 92.50 96 ALA A C 1
ATOM 743 O O . ALA A 1 96 ? -26.127 2.345 19.645 1.00 92.50 96 ALA A O 1
ATOM 744 N N . LYS A 1 97 ? -26.168 4.041 21.120 1.00 95.00 97 LYS A N 1
ATOM 745 C CA . LYS A 1 97 ? -25.265 4.921 20.359 1.00 95.00 97 LYS A CA 1
ATOM 746 C C . LYS A 1 97 ? -23.874 4.303 20.197 1.00 95.00 97 LYS A C 1
ATOM 748 O O . LYS A 1 97 ? -23.311 4.356 19.106 1.00 95.00 97 LYS A O 1
ATOM 753 N N . LEU A 1 98 ? -23.337 3.694 21.254 1.00 90.81 98 LEU A N 1
ATOM 754 C CA . LEU A 1 98 ? -22.054 2.987 21.212 1.00 90.81 98 LEU A CA 1
ATOM 755 C C . LEU A 1 98 ? -22.121 1.759 20.301 1.00 90.81 98 LEU A C 1
ATOM 757 O O . LEU A 1 98 ? -21.231 1.569 19.481 1.00 90.81 98 LEU A O 1
ATOM 761 N N . THR A 1 99 ? -23.213 0.995 20.347 1.00 87.62 99 THR A N 1
ATOM 762 C CA . THR A 1 99 ? -23.429 -0.152 19.447 1.00 87.62 99 THR A CA 1
ATOM 763 C C . THR A 1 99 ? -23.462 0.287 17.981 1.00 87.62 99 THR A C 1
ATOM 765 O O . THR A 1 99 ? -22.822 -0.328 17.131 1.00 87.62 99 THR A O 1
ATOM 768 N N . HIS A 1 100 ? -24.155 1.386 17.672 1.00 90.06 100 HIS A N 1
ATOM 769 C CA . HIS A 1 100 ? -24.143 1.961 16.327 1.00 90.06 100 HIS A CA 1
ATOM 770 C C . HIS A 1 100 ? -22.731 2.404 15.911 1.00 90.06 100 HIS A C 1
ATOM 772 O O . HIS A 1 100 ? -22.306 2.147 14.783 1.00 90.06 100 HIS A O 1
ATOM 778 N N . LYS A 1 101 ? -21.972 3.008 16.837 1.00 90.31 101 LYS A N 1
ATOM 779 C CA . LYS A 1 101 ? -20.583 3.409 16.594 1.00 90.31 101 LYS A CA 1
ATOM 780 C C . LYS A 1 101 ? -19.675 2.212 16.310 1.00 90.31 101 LYS A C 1
ATOM 782 O O . LYS A 1 101 ? -18.852 2.297 15.404 1.00 90.31 101 LYS A O 1
ATOM 787 N N . GLU A 1 102 ? -19.845 1.100 17.026 1.00 85.06 102 GLU A N 1
ATOM 788 C CA . GLU A 1 102 ? -19.108 -0.141 16.767 1.00 85.06 102 GLU A CA 1
ATOM 789 C C . GLU A 1 102 ? -19.355 -0.652 15.342 1.00 85.06 102 GLU A C 1
ATOM 791 O O . 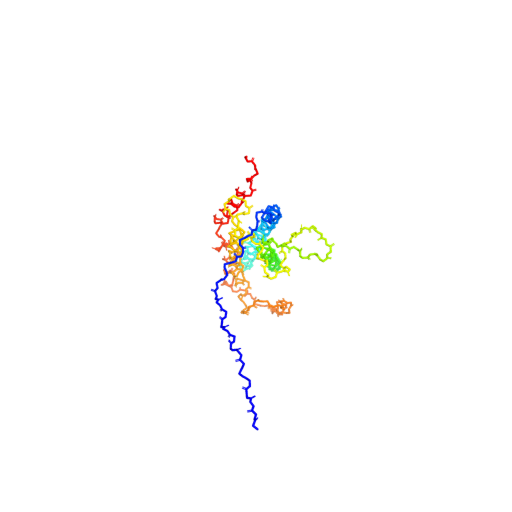GLU A 1 102 ? -18.399 -0.955 14.631 1.00 85.06 102 GLU A O 1
ATOM 796 N N . VAL A 1 103 ? -20.618 -0.715 14.902 1.00 84.50 103 VAL A N 1
ATOM 797 C CA . VAL A 1 103 ? -20.968 -1.167 13.543 1.00 84.50 103 VAL A CA 1
ATOM 798 C C . VAL A 1 103 ? -20.328 -0.265 12.488 1.00 84.50 103 VAL A C 1
ATOM 800 O O . VAL A 1 103 ? -19.625 -0.762 11.611 1.00 84.50 103 VAL A O 1
ATOM 803 N N . GLN A 1 104 ? -20.479 1.055 12.629 1.00 86.38 104 GLN A N 1
ATOM 804 C CA . GLN A 1 104 ? -19.877 2.025 11.713 1.00 86.38 104 GLN A CA 1
ATOM 805 C C . GLN A 1 104 ? -18.349 1.868 11.642 1.00 86.38 104 GLN A C 1
ATOM 807 O O . GLN A 1 104 ? -17.767 1.851 10.560 1.00 86.38 104 GLN A O 1
ATOM 812 N N . CYS A 1 105 ? -17.673 1.741 12.788 1.00 84.44 105 CYS A N 1
ATOM 813 C CA . CYS A 1 105 ? -16.220 1.588 12.816 1.00 84.44 105 CYS A CA 1
ATOM 814 C C . CYS A 1 105 ? -15.757 0.273 12.178 1.00 84.44 105 CYS A C 1
ATOM 816 O O . CYS A 1 105 ? -14.719 0.277 11.523 1.00 84.44 105 CYS A O 1
ATOM 818 N N . ARG A 1 106 ? -16.516 -0.824 12.305 1.00 82.31 106 ARG A N 1
ATOM 819 C CA . ARG A 1 106 ? -16.207 -2.092 11.618 1.00 82.31 106 ARG A CA 1
ATOM 820 C C . ARG A 1 106 ? -16.296 -1.956 10.099 1.00 82.31 106 ARG A C 1
ATOM 822 O O . ARG A 1 106 ? -15.405 -2.428 9.398 1.00 82.31 106 ARG A O 1
ATOM 829 N N . GLU A 1 107 ? -17.328 -1.289 9.590 1.00 83.62 107 GLU A N 1
ATOM 830 C CA . GLU A 1 107 ? -17.481 -1.036 8.150 1.00 83.62 107 GLU A CA 1
ATOM 831 C C . GLU A 1 107 ? -16.340 -0.168 7.608 1.00 83.62 107 GLU A C 1
ATOM 833 O O . GLU A 1 107 ? -15.751 -0.476 6.571 1.00 83.62 107 GLU A O 1
ATOM 838 N N . MET A 1 108 ? -15.970 0.879 8.345 1.00 87.56 108 MET A N 1
ATOM 839 C CA . MET A 1 108 ? -14.854 1.749 7.975 1.00 87.56 108 MET A CA 1
ATOM 840 C C . MET A 1 108 ? -13.498 1.037 8.054 1.00 87.56 108 MET A C 1
ATOM 842 O O . MET A 1 108 ? -12.643 1.260 7.200 1.00 87.56 108 MET A O 1
ATOM 846 N N . LEU A 1 109 ? -13.306 0.139 9.026 1.00 83.88 109 LEU A N 1
ATOM 847 C CA . LEU A 1 109 ? -12.113 -0.706 9.126 1.00 83.88 109 LEU A CA 1
ATOM 848 C C . LEU A 1 109 ? -11.980 -1.627 7.906 1.00 83.88 109 LEU A C 1
ATOM 850 O O . LEU A 1 109 ? -10.901 -1.747 7.325 1.00 83.88 109 LEU A O 1
ATOM 854 N N . LEU A 1 110 ? -13.086 -2.250 7.490 1.00 83.12 110 LEU A N 1
ATOM 855 C CA . LEU A 1 110 ? -13.118 -3.090 6.296 1.00 83.12 110 LEU A CA 1
ATOM 856 C C . LEU A 1 110 ? -12.801 -2.275 5.035 1.00 83.12 110 LEU A C 1
ATOM 858 O O . LEU A 1 110 ? -12.043 -2.739 4.186 1.00 83.12 110 LEU A O 1
ATOM 862 N N . SER A 1 111 ? -13.348 -1.065 4.914 1.00 86.69 111 SER A N 1
ATOM 863 C CA . SER A 1 111 ? -13.038 -0.159 3.802 1.00 86.69 111 SER A CA 1
ATOM 864 C C . SER A 1 111 ? -11.559 0.233 3.785 1.00 86.69 111 SER A C 1
ATOM 866 O O . SER A 1 111 ? -10.918 0.111 2.746 1.00 86.69 111 SER A O 1
ATOM 868 N N . ALA A 1 112 ? -10.980 0.590 4.935 1.00 90.31 112 ALA A N 1
ATOM 869 C CA . ALA A 1 112 ? -9.552 0.885 5.051 1.00 90.31 112 ALA A CA 1
ATOM 870 C C . ALA A 1 112 ? -8.681 -0.308 4.620 1.00 90.31 112 ALA A C 1
ATOM 872 O O . ALA A 1 112 ? -7.726 -0.140 3.867 1.00 90.31 112 ALA A O 1
ATOM 873 N N . TYR A 1 113 ? -9.043 -1.531 5.021 1.00 87.94 113 TYR A N 1
ATOM 874 C CA . TYR A 1 113 ? -8.348 -2.735 4.564 1.00 87.94 113 TYR A CA 1
ATOM 875 C C . TYR A 1 113 ? -8.425 -2.925 3.046 1.00 87.94 113 TYR A C 1
ATOM 877 O O . TYR A 1 113 ? -7.415 -3.233 2.414 1.00 87.94 113 TYR A O 1
ATOM 885 N N . LYS A 1 114 ? -9.603 -2.731 2.444 1.00 88.56 114 LYS A N 1
ATOM 886 C CA . LYS A 1 114 ? -9.770 -2.826 0.986 1.00 88.56 114 LYS A CA 1
ATOM 887 C C . LYS A 1 114 ? -8.887 -1.812 0.259 1.00 88.56 114 LYS A C 1
ATOM 889 O O . LYS A 1 114 ? -8.228 -2.186 -0.706 1.00 88.56 114 LYS A O 1
ATOM 894 N N . GLU A 1 115 ? -8.801 -0.583 0.762 1.00 93.31 115 GLU A N 1
ATOM 895 C CA . GLU A 1 115 ? -7.903 0.438 0.211 1.00 93.31 115 GLU A CA 1
ATOM 896 C C . GLU A 1 115 ? -6.426 0.037 0.314 1.00 93.31 115 GLU A C 1
ATOM 898 O O . GLU A 1 115 ? -5.676 0.196 -0.650 1.00 93.31 115 GLU A O 1
ATOM 903 N N . MET A 1 116 ? -6.008 -0.573 1.429 1.00 92.56 116 MET A N 1
ATOM 904 C CA . MET A 1 116 ? -4.660 -1.138 1.562 1.00 92.56 116 MET A CA 1
ATOM 905 C C . MET A 1 116 ? -4.401 -2.239 0.520 1.00 92.56 116 MET A C 1
ATOM 907 O O . MET A 1 116 ? -3.359 -2.243 -0.130 1.00 92.56 116 MET A O 1
ATOM 911 N N . VAL A 1 117 ? -5.357 -3.147 0.294 1.00 90.19 117 VAL A N 1
ATOM 912 C CA . VAL A 1 117 ? -5.248 -4.189 -0.746 1.00 90.19 117 VAL A CA 1
ATOM 913 C C . VAL A 1 117 ? -5.138 -3.573 -2.148 1.00 90.19 117 VAL A C 1
ATOM 915 O O . VAL A 1 117 ? -4.308 -4.014 -2.945 1.00 90.19 117 VAL A O 1
ATOM 918 N N . CYS A 1 118 ? -5.927 -2.540 -2.453 1.00 92.25 118 CYS A N 1
ATOM 919 C CA . CYS A 1 118 ? -5.850 -1.816 -3.724 1.00 92.25 118 CYS A CA 1
ATOM 920 C C . CYS A 1 118 ? -4.479 -1.152 -3.916 1.00 92.25 118 CYS A C 1
ATOM 922 O O . CYS A 1 118 ? -3.848 -1.334 -4.957 1.00 92.25 118 CYS A O 1
ATOM 924 N N . ALA A 1 119 ? -3.979 -0.443 -2.899 1.00 94.88 119 ALA A N 1
ATOM 925 C CA . ALA A 1 119 ? -2.648 0.161 -2.920 1.00 94.88 119 ALA A CA 1
ATOM 926 C C . ALA A 1 119 ? -1.539 -0.892 -3.102 1.00 94.88 119 ALA A C 1
ATOM 928 O O . ALA A 1 119 ? -0.620 -0.692 -3.894 1.00 94.88 119 ALA A O 1
ATOM 929 N N . MET A 1 120 ? -1.661 -2.050 -2.448 1.00 93.06 120 MET A N 1
ATOM 930 C CA . MET A 1 120 ? -0.738 -3.173 -2.624 1.00 93.06 120 MET A CA 1
ATOM 931 C C . MET A 1 120 ? -0.749 -3.715 -4.056 1.00 93.06 120 MET A C 1
ATOM 933 O O . MET A 1 120 ? 0.304 -3.999 -4.618 1.00 93.06 120 MET A O 1
ATOM 937 N N . SER A 1 121 ? -1.925 -3.836 -4.678 1.00 93.50 121 SER A N 1
ATOM 938 C CA . SER A 1 121 ? -2.025 -4.250 -6.083 1.00 93.50 121 SER A CA 1
ATOM 939 C C . SER A 1 121 ? -1.268 -3.294 -7.006 1.00 93.50 121 SER A C 1
ATOM 941 O O . SER A 1 121 ? -0.586 -3.742 -7.926 1.00 93.50 121 SER A O 1
ATOM 943 N N . ASP A 1 122 ? -1.347 -1.990 -6.746 1.00 94.50 122 ASP A N 1
ATOM 944 C CA . ASP A 1 122 ? -0.624 -0.985 -7.524 1.00 94.50 122 ASP A CA 1
ATOM 945 C C . ASP A 1 122 ? 0.890 -1.035 -7.286 1.00 94.50 122 ASP A C 1
ATOM 947 O O . ASP A 1 122 ? 1.644 -0.926 -8.253 1.00 94.50 122 ASP A O 1
ATOM 951 N N . LEU A 1 123 ? 1.334 -1.271 -6.043 1.00 94.25 123 LEU A N 1
ATOM 952 C CA . LEU A 1 123 ? 2.746 -1.509 -5.719 1.00 94.25 123 LEU A CA 1
ATOM 953 C C . LEU A 1 123 ? 3.305 -2.700 -6.518 1.00 94.25 123 LEU A C 1
ATOM 955 O O . LEU A 1 123 ? 4.323 -2.561 -7.191 1.00 94.25 123 LEU A O 1
ATOM 959 N N . VAL A 1 124 ? 2.601 -3.838 -6.510 1.00 93.88 124 VAL A N 1
ATOM 960 C CA . VAL A 1 124 ? 2.983 -5.053 -7.259 1.00 93.88 124 VAL A CA 1
ATOM 961 C C . VAL A 1 124 ? 3.030 -4.787 -8.764 1.00 93.88 124 VAL A C 1
ATOM 963 O O . VAL A 1 124 ? 3.983 -5.158 -9.447 1.00 93.88 124 VAL A O 1
ATOM 966 N N . LYS A 1 125 ? 2.010 -4.122 -9.316 1.00 93.88 125 LYS A N 1
ATOM 967 C CA . LYS A 1 125 ? 1.982 -3.797 -10.750 1.00 93.88 125 LYS A CA 1
ATOM 968 C C . LYS A 1 125 ? 3.160 -2.910 -11.146 1.00 93.88 125 LYS A C 1
ATOM 970 O O . LYS A 1 125 ? 3.790 -3.173 -12.164 1.00 93.88 125 LYS A O 1
ATOM 975 N N . ALA A 1 126 ? 3.453 -1.879 -10.355 1.00 94.75 126 ALA A N 1
ATOM 976 C CA . ALA A 1 126 ? 4.560 -0.972 -10.629 1.00 94.75 126 ALA A CA 1
ATOM 977 C C . ALA A 1 126 ? 5.923 -1.672 -10.494 1.00 94.75 126 ALA A C 1
ATOM 979 O O . ALA A 1 126 ? 6.786 -1.462 -11.343 1.00 94.75 126 ALA A O 1
ATOM 980 N N . SER A 1 127 ? 6.109 -2.553 -9.501 1.00 94.75 127 SER A N 1
ATOM 981 C CA . SER A 1 127 ? 7.364 -3.301 -9.337 1.00 94.75 127 SER A CA 1
ATOM 982 C C . SER A 1 127 ? 7.637 -4.257 -10.500 1.00 94.75 127 SER A C 1
ATOM 984 O O . SER A 1 127 ? 8.777 -4.383 -10.935 1.00 94.75 127 SER A O 1
ATOM 986 N N . HIS A 1 128 ? 6.604 -4.911 -11.041 1.00 92.38 128 HIS A N 1
ATOM 987 C CA . HIS A 1 128 ? 6.754 -5.803 -12.198 1.00 92.38 128 HIS A CA 1
ATOM 988 C C . HIS A 1 128 ? 6.937 -5.063 -13.528 1.00 92.38 128 HIS A C 1
ATOM 990 O O . HIS A 1 128 ? 7.449 -5.644 -14.481 1.00 92.38 128 HIS A O 1
ATOM 996 N N . ALA A 1 129 ? 6.555 -3.789 -13.599 1.00 94.19 129 ALA A N 1
ATOM 997 C CA . ALA A 1 129 ? 6.642 -2.973 -14.808 1.00 94.19 129 ALA A CA 1
ATOM 998 C C . ALA A 1 129 ? 7.961 -2.184 -14.927 1.00 94.19 129 ALA A C 1
ATOM 1000 O O . ALA A 1 129 ? 8.060 -1.295 -15.770 1.00 94.19 129 ALA A O 1
ATOM 1001 N N . MET A 1 130 ? 8.969 -2.460 -14.086 1.00 94.38 130 MET A N 1
ATOM 1002 C CA . MET A 1 130 ? 10.239 -1.710 -14.072 1.00 94.38 130 MET A CA 1
ATOM 1003 C C . MET A 1 130 ? 11.035 -1.849 -15.375 1.00 94.38 130 MET A C 1
ATOM 1005 O O . MET A 1 130 ? 11.629 -0.878 -15.852 1.00 94.38 130 MET A O 1
ATOM 1009 N N . ARG A 1 131 ? 11.003 -3.040 -15.979 1.00 93.69 131 ARG A N 1
ATOM 1010 C CA . ARG A 1 131 ? 11.740 -3.369 -17.205 1.00 93.69 131 ARG A CA 1
ATOM 1011 C C . ARG A 1 131 ? 11.208 -2.625 -18.425 1.00 93.69 131 ARG A C 1
ATOM 1013 O O . ARG A 1 131 ? 10.055 -2.209 -18.472 1.00 93.69 131 ARG A O 1
ATOM 1020 N N . CYS A 1 132 ? 12.075 -2.452 -19.417 1.00 92.44 132 CYS A N 1
ATOM 1021 C CA . CYS A 1 132 ? 11.783 -1.697 -20.628 1.00 92.44 132 CYS A CA 1
ATOM 1022 C C . CYS A 1 132 ? 12.126 -2.542 -21.855 1.00 92.44 132 CYS A C 1
ATOM 1024 O O . CYS A 1 132 ? 13.297 -2.713 -22.184 1.00 92.44 132 CYS A O 1
ATOM 1026 N N . PHE A 1 133 ? 11.099 -3.040 -22.530 1.00 91.31 133 PHE A N 1
ATOM 1027 C CA . PHE A 1 133 ? 11.180 -3.970 -23.650 1.00 91.31 133 PHE A CA 1
ATOM 1028 C C . PHE A 1 133 ? 11.039 -3.250 -24.984 1.00 91.31 133 PHE A C 1
ATOM 1030 O O . PHE A 1 133 ? 10.391 -2.203 -25.086 1.00 91.31 133 PHE A O 1
ATOM 1037 N N . SER A 1 134 ? 11.616 -3.829 -26.024 1.00 87.50 134 SER A N 1
ATOM 1038 C CA . SER A 1 134 ? 11.460 -3.408 -27.408 1.00 87.50 134 SER A CA 1
ATOM 1039 C C . SER A 1 134 ? 10.073 -3.804 -27.904 1.00 87.50 134 SER A C 1
ATOM 1041 O O . SER A 1 134 ? 9.640 -4.945 -27.778 1.00 87.50 134 SER A O 1
ATOM 1043 N N . LYS A 1 135 ? 9.355 -2.852 -28.492 1.00 83.94 135 LYS A N 1
ATOM 1044 C CA . LYS A 1 135 ? 8.040 -3.099 -29.073 1.00 83.94 135 LYS A CA 1
ATOM 1045 C C . LYS A 1 135 ? 8.206 -3.617 -30.495 1.00 83.94 135 LYS A C 1
ATOM 1047 O O . LYS A 1 135 ? 8.650 -2.874 -31.374 1.00 83.94 135 LYS A O 1
ATOM 1052 N N . VAL A 1 136 ? 7.777 -4.851 -30.739 1.00 71.44 136 VAL A N 1
ATOM 1053 C CA . VAL A 1 136 ? 7.722 -5.418 -32.089 1.00 71.44 136 VAL A CA 1
ATOM 1054 C C . VAL A 1 136 ? 6.614 -4.698 -32.865 1.00 71.44 136 VAL A C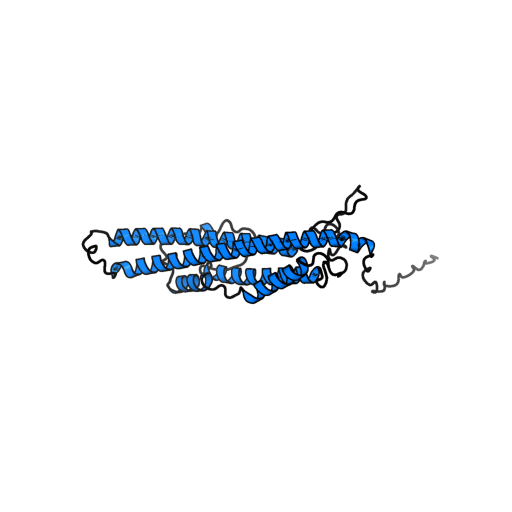 1
ATOM 1056 O O . VAL A 1 136 ? 5.433 -4.813 -32.542 1.00 71.44 136 VAL A O 1
ATOM 1059 N N . SER A 1 137 ? 6.983 -3.893 -33.864 1.00 72.38 137 SER A N 1
ATOM 1060 C CA . SER A 1 137 ? 6.028 -3.167 -34.709 1.00 72.38 137 SER A CA 1
ATOM 1061 C C . SER A 1 137 ? 6.090 -3.702 -36.134 1.00 72.38 137 SER A C 1
ATOM 1063 O O . SER A 1 137 ? 7.055 -3.450 -36.853 1.00 72.38 137 SER A O 1
ATOM 1065 N N . SER A 1 138 ? 5.037 -4.387 -36.578 1.00 59.66 138 SER A N 1
ATOM 1066 C CA . SER A 1 138 ? 4.857 -4.778 -37.977 1.00 59.66 138 SER A CA 1
ATOM 1067 C C . SER A 1 138 ? 4.555 -3.535 -38.829 1.00 59.66 138 SER A C 1
ATOM 1069 O O . SER A 1 138 ? 3.409 -3.123 -38.971 1.00 59.66 138 SER A O 1
ATOM 1071 N N . GLY A 1 139 ? 5.597 -2.884 -39.358 1.00 69.44 139 GLY A N 1
ATOM 1072 C CA . GLY A 1 139 ? 5.454 -1.836 -40.381 1.00 69.44 139 GLY A CA 1
ATOM 1073 C C . GLY A 1 139 ? 6.008 -0.445 -40.054 1.00 69.44 139 GLY A C 1
ATOM 1074 O O . GLY A 1 139 ? 5.724 0.488 -40.798 1.00 69.44 139 GLY A O 1
ATOM 1075 N N . SER A 1 140 ? 6.801 -0.264 -38.988 1.00 70.56 140 SER A N 1
ATOM 1076 C CA . SER A 1 140 ? 7.508 1.005 -38.734 1.00 70.56 140 SER A CA 1
ATOM 1077 C C . SER A 1 140 ? 9.011 0.779 -38.544 1.00 70.56 140 SER A C 1
ATOM 1079 O O . SER A 1 140 ? 9.378 -0.100 -37.769 1.00 70.56 140 SER A O 1
ATOM 1081 N N . PRO A 1 141 ? 9.886 1.583 -39.182 1.00 67.56 141 PRO A N 1
ATOM 1082 C CA . PRO A 1 141 ? 11.332 1.531 -38.949 1.00 67.56 141 PRO A CA 1
ATOM 1083 C C . PRO A 1 141 ? 11.747 2.173 -37.611 1.00 67.56 141 PRO A C 1
ATOM 1085 O O . PRO A 1 141 ? 12.925 2.162 -37.261 1.00 67.56 141 PRO A O 1
ATOM 1088 N N . LEU A 1 142 ? 10.807 2.768 -36.865 1.00 73.44 142 LEU A N 1
ATOM 1089 C CA . LEU A 1 142 ? 11.083 3.411 -35.583 1.00 73.44 142 LEU A CA 1
ATOM 1090 C C . LEU A 1 142 ? 11.065 2.391 -34.443 1.00 73.44 142 LEU A C 1
ATOM 1092 O O . LEU A 1 142 ? 10.031 1.788 -34.148 1.00 73.44 142 LEU A O 1
ATOM 1096 N N . VAL A 1 143 ? 12.194 2.279 -33.740 1.00 77.25 143 VAL A N 1
ATOM 1097 C CA . VAL A 1 143 ? 12.298 1.499 -32.502 1.00 77.25 143 VAL A CA 1
ATOM 1098 C C . VAL A 1 143 ? 11.440 2.161 -31.424 1.00 77.25 143 VAL A C 1
ATOM 1100 O O . VAL A 1 143 ? 11.614 3.335 -31.089 1.00 77.25 143 VAL A O 1
ATOM 1103 N N . ARG A 1 144 ? 10.487 1.405 -30.881 1.00 85.06 144 ARG A N 1
ATOM 1104 C CA . ARG A 1 144 ? 9.629 1.818 -29.767 1.00 85.06 144 ARG A CA 1
ATOM 1105 C C . ARG A 1 144 ? 9.906 0.919 -28.575 1.00 85.06 144 ARG A C 1
ATOM 1107 O O . ARG A 1 144 ? 10.265 -0.236 -28.752 1.00 85.06 144 ARG A O 1
ATOM 1114 N N . PHE A 1 145 ? 9.680 1.444 -27.379 1.00 87.44 145 PHE A N 1
ATOM 1115 C CA . PHE A 1 145 ? 9.850 0.699 -26.138 1.00 87.44 145 PHE A CA 1
ATOM 1116 C C . PHE A 1 145 ? 8.571 0.726 -25.297 1.00 87.44 145 PHE A C 1
ATOM 1118 O O . PHE A 1 145 ? 7.762 1.651 -25.429 1.00 87.44 145 PHE A O 1
ATOM 1125 N N . THR A 1 146 ? 8.385 -0.293 -24.464 1.00 88.31 146 THR A N 1
ATOM 1126 C CA . THR A 1 146 ? 7.190 -0.534 -23.644 1.00 88.31 146 THR A CA 1
ATOM 1127 C C . THR A 1 146 ? 7.566 -1.232 -22.331 1.00 88.31 146 THR A C 1
ATOM 1129 O O . THR A 1 146 ? 8.651 -1.788 -22.213 1.00 88.31 146 THR A O 1
ATOM 1132 N N . ASP A 1 147 ? 6.682 -1.210 -21.338 1.00 84.69 147 ASP A N 1
ATOM 1133 C CA . ASP A 1 147 ? 6.831 -1.919 -20.055 1.00 84.69 147 ASP A CA 1
ATOM 1134 C C . ASP A 1 147 ? 6.283 -3.360 -20.099 1.00 84.69 147 ASP A C 1
ATOM 1136 O O . ASP A 1 147 ? 6.275 -4.070 -19.095 1.00 84.69 147 ASP A O 1
ATOM 1140 N N . ARG A 1 148 ? 5.824 -3.802 -21.276 1.00 85.12 148 ARG A N 1
ATOM 1141 C CA . ARG A 1 148 ? 5.264 -5.133 -21.527 1.00 85.12 148 ARG A CA 1
ATOM 1142 C C . ARG A 1 148 ? 6.190 -5.964 -22.393 1.00 85.12 148 ARG A C 1
ATOM 1144 O O . ARG A 1 148 ? 6.661 -5.491 -23.421 1.00 85.12 148 ARG A O 1
ATOM 1151 N N . GLN A 1 149 ? 6.401 -7.207 -21.990 1.00 86.69 149 GLN A N 1
ATOM 1152 C CA . GLN A 1 149 ? 7.196 -8.146 -22.759 1.00 86.69 149 GLN A CA 1
ATOM 1153 C C . GLN A 1 149 ? 6.364 -8.703 -23.921 1.00 86.69 149 GLN A C 1
ATOM 1155 O O . GLN A 1 149 ? 5.453 -9.500 -23.703 1.00 86.69 149 GLN A O 1
ATOM 1160 N N . ASP A 1 150 ? 6.679 -8.263 -25.140 1.00 85.06 150 ASP A N 1
ATOM 1161 C CA . ASP A 1 150 ? 6.091 -8.792 -26.379 1.00 85.06 150 ASP A CA 1
ATOM 1162 C C . ASP A 1 150 ? 6.993 -9.875 -27.015 1.00 85.06 150 ASP A C 1
ATOM 1164 O O . ASP A 1 150 ? 6.496 -10.824 -27.617 1.00 85.06 150 ASP A O 1
ATOM 1168 N N . ASP A 1 151 ? 8.317 -9.751 -26.859 1.00 83.75 151 ASP A N 1
ATOM 1169 C CA . ASP A 1 151 ? 9.326 -10.715 -27.319 1.00 83.75 151 ASP A CA 1
ATOM 1170 C C . ASP A 1 151 ? 9.931 -11.460 -26.120 1.00 83.75 151 ASP A C 1
ATOM 1172 O O . ASP A 1 151 ? 10.488 -10.848 -25.207 1.00 83.75 151 ASP A O 1
ATOM 1176 N N . LEU A 1 152 ? 9.839 -12.793 -26.128 1.00 83.88 152 LEU A N 1
ATOM 1177 C CA . LEU A 1 152 ? 10.373 -13.654 -25.066 1.00 83.88 152 LEU A CA 1
ATOM 1178 C C . LEU A 1 152 ? 11.905 -13.625 -24.983 1.00 83.88 152 LEU A C 1
ATOM 1180 O O . LEU A 1 152 ? 12.458 -13.956 -23.936 1.00 83.88 152 LEU A O 1
ATOM 1184 N N . ASN A 1 153 ? 12.587 -13.227 -26.058 1.00 85.31 153 ASN A N 1
ATOM 1185 C CA . ASN A 1 153 ? 14.045 -13.112 -26.076 1.00 85.31 153 ASN A CA 1
ATOM 1186 C C . ASN A 1 153 ? 14.537 -11.764 -25.532 1.00 85.31 153 ASN A C 1
ATOM 1188 O O . ASN A 1 153 ? 15.719 -11.631 -25.213 1.00 85.31 153 ASN A O 1
ATOM 1192 N N . ASP A 1 154 ? 13.654 -10.768 -25.416 1.00 85.38 154 ASP A N 1
ATOM 1193 C CA . ASP A 1 154 ? 13.985 -9.476 -24.827 1.00 85.38 154 ASP A CA 1
ATOM 1194 C C . ASP A 1 154 ? 13.762 -9.525 -23.311 1.00 85.38 154 ASP A C 1
ATOM 1196 O O . ASP A 1 154 ? 12.634 -9.623 -22.822 1.00 85.38 154 ASP A O 1
ATOM 1200 N N . LEU A 1 155 ? 14.856 -9.447 -22.555 1.00 87.88 155 LEU A N 1
ATOM 1201 C CA . LEU A 1 155 ? 14.824 -9.415 -21.094 1.00 87.88 155 LEU A CA 1
ATOM 1202 C C . LEU A 1 155 ? 14.429 -8.040 -20.540 1.00 87.88 155 LEU A C 1
ATOM 1204 O O . LEU A 1 155 ? 14.139 -7.934 -19.350 1.00 87.88 155 LEU A O 1
ATOM 1208 N N . GLY A 1 156 ? 14.407 -6.995 -21.373 1.00 89.62 156 GLY A N 1
ATOM 1209 C CA . GLY A 1 156 ? 14.021 -5.634 -21.003 1.00 89.62 156 GLY A CA 1
ATOM 1210 C C . GLY A 1 156 ? 14.999 -4.925 -20.061 1.00 89.62 156 GLY A C 1
ATOM 1211 O O . GLY A 1 156 ? 14.653 -3.895 -19.472 1.00 89.62 156 GLY A O 1
ATOM 1212 N N . ASP A 1 157 ? 16.204 -5.473 -19.894 1.00 91.12 157 ASP A N 1
ATOM 1213 C CA . ASP A 1 157 ? 17.231 -5.035 -18.944 1.00 91.12 157 ASP A CA 1
ATOM 1214 C C . ASP A 1 157 ? 18.435 -4.350 -19.611 1.00 91.12 157 ASP A C 1
ATOM 1216 O O . ASP A 1 157 ? 19.380 -3.955 -18.929 1.00 91.12 157 ASP A O 1
ATOM 1220 N N . GLY A 1 158 ? 18.409 -4.217 -20.942 1.00 88.75 158 GLY A N 1
ATOM 1221 C CA . GLY A 1 158 ? 19.516 -3.650 -21.704 1.00 88.75 158 GLY A CA 1
ATOM 1222 C C . GLY A 1 158 ? 20.788 -4.496 -21.614 1.00 88.75 158 GLY A C 1
ATOM 1223 O O . GLY A 1 158 ? 21.880 -3.936 -21.651 1.00 88.75 158 GLY A O 1
ATOM 1224 N N . GLY A 1 159 ? 20.667 -5.819 -21.452 1.00 87.06 159 GLY A N 1
ATOM 1225 C CA . GLY A 1 159 ? 21.796 -6.744 -21.326 1.00 87.06 159 GLY A CA 1
ATOM 1226 C C . GLY A 1 159 ? 22.651 -6.482 -20.086 1.00 87.06 159 GLY A C 1
ATOM 1227 O O . GLY A 1 159 ? 23.876 -6.554 -20.158 1.00 87.06 159 GLY A O 1
ATOM 1228 N N . GLY A 1 160 ? 22.012 -6.106 -18.975 1.00 88.50 160 GLY A N 1
ATOM 1229 C CA . GLY A 1 160 ? 22.667 -5.809 -17.699 1.00 88.50 160 GLY A CA 1
ATOM 1230 C C . GLY A 1 160 ? 23.366 -4.448 -17.618 1.00 88.50 160 GLY A C 1
ATOM 1231 O O . GLY A 1 160 ? 23.986 -4.142 -16.599 1.00 88.50 160 GLY A O 1
ATOM 1232 N N . ALA A 1 161 ? 23.283 -3.607 -18.653 1.00 88.50 161 ALA A N 1
ATOM 1233 C CA . ALA A 1 161 ? 23.895 -2.283 -18.619 1.00 88.50 161 ALA A CA 1
ATOM 1234 C C . ALA A 1 161 ? 23.226 -1.370 -17.565 1.00 88.50 161 ALA A C 1
ATOM 1236 O O . ALA A 1 161 ? 21.998 -1.383 -17.426 1.00 88.50 161 ALA A O 1
ATOM 1237 N N . PRO A 1 162 ? 23.991 -0.495 -16.878 1.00 90.12 162 PRO A N 1
ATOM 1238 C CA . PRO A 1 162 ? 23.410 0.514 -15.999 1.00 90.12 162 PRO A CA 1
ATOM 1239 C C . PRO A 1 162 ? 22.417 1.410 -16.748 1.00 90.12 162 PRO A C 1
ATOM 1241 O O . PRO A 1 162 ? 22.691 1.891 -17.864 1.00 90.12 162 PRO A O 1
ATOM 1244 N N . VAL A 1 163 ? 21.261 1.647 -16.120 1.00 90.31 163 VAL A N 1
ATOM 1245 C CA . VAL A 1 163 ? 20.205 2.512 -16.672 1.00 90.31 163 VAL A CA 1
ATOM 1246 C C . VAL A 1 163 ? 20.574 3.980 -16.472 1.00 90.31 163 VAL A C 1
ATOM 1248 O O . VAL A 1 163 ? 20.390 4.807 -17.370 1.00 90.31 163 VAL A O 1
ATOM 1251 N N . TYR A 1 164 ? 21.135 4.289 -15.306 1.00 87.69 164 TYR A N 1
ATOM 1252 C CA . TYR A 1 164 ? 21.691 5.591 -14.966 1.00 87.69 164 TYR A CA 1
ATOM 1253 C C . TYR A 1 164 ? 23.214 5.496 -14.909 1.00 87.69 164 TYR A C 1
ATOM 1255 O O . TYR A 1 164 ? 23.845 5.398 -15.965 1.00 87.69 164 TYR A O 1
ATOM 1263 N N . ARG A 1 165 ? 23.803 5.543 -13.712 1.00 84.88 165 ARG A N 1
ATOM 1264 C CA . ARG A 1 165 ? 25.248 5.627 -13.518 1.00 84.88 165 ARG A CA 1
ATOM 1265 C C . ARG A 1 165 ? 25.817 4.338 -12.945 1.00 84.88 165 ARG A C 1
ATOM 1267 O O . ARG A 1 165 ? 26.806 3.840 -13.474 1.00 84.88 165 ARG A O 1
ATOM 1274 N N . TRP A 1 166 ? 25.178 3.807 -11.913 1.00 86.12 166 TRP A N 1
ATOM 1275 C CA . TRP A 1 166 ? 25.653 2.663 -11.145 1.00 86.12 166 TRP A CA 1
ATOM 1276 C C . TRP A 1 166 ? 24.638 1.529 -11.114 1.00 86.12 166 TRP A C 1
ATOM 1278 O O . TRP A 1 166 ? 25.044 0.374 -11.101 1.00 86.12 166 TRP A O 1
ATOM 1288 N N . ILE A 1 167 ? 23.342 1.851 -11.166 1.00 90.50 167 ILE A N 1
ATOM 1289 C CA . ILE A 1 167 ? 22.278 0.875 -10.936 1.00 90.50 167 ILE A CA 1
ATOM 1290 C C . ILE A 1 167 ? 21.749 0.313 -12.264 1.00 90.50 167 ILE A C 1
ATOM 1292 O O . ILE A 1 167 ? 21.339 1.034 -13.189 1.00 90.50 167 ILE A O 1
ATOM 1296 N N . SER A 1 168 ? 21.775 -1.011 -12.356 1.00 92.50 168 SER A N 1
ATOM 1297 C CA . SER A 1 168 ? 21.195 -1.820 -13.425 1.00 92.50 168 SER A CA 1
ATOM 1298 C C . SER A 1 168 ? 19.672 -1.921 -13.304 1.00 92.50 168 SER A C 1
ATOM 1300 O O . SER A 1 168 ? 19.079 -1.685 -12.252 1.00 92.50 168 SER A O 1
ATOM 1302 N N . MET A 1 169 ? 19.007 -2.325 -14.389 1.00 93.44 169 MET A N 1
ATOM 1303 C CA . MET A 1 169 ? 17.554 -2.537 -14.368 1.00 93.44 169 MET A CA 1
ATOM 1304 C C . MET A 1 169 ? 17.134 -3.582 -13.322 1.00 93.44 169 MET A C 1
ATOM 1306 O O . MET A 1 169 ? 16.120 -3.416 -12.645 1.00 93.44 169 MET A O 1
ATOM 1310 N N . LEU A 1 170 ? 17.929 -4.646 -13.181 1.00 92.38 170 LEU A N 1
ATOM 1311 C CA . LEU A 1 170 ? 17.674 -5.723 -12.230 1.00 92.38 170 LEU A CA 1
ATOM 1312 C C . LEU A 1 170 ? 17.729 -5.228 -10.781 1.00 92.38 170 LEU A C 1
ATOM 1314 O O . LEU A 1 170 ? 16.901 -5.620 -9.965 1.00 92.38 170 LEU A O 1
ATOM 1318 N N . GLU A 1 171 ? 18.673 -4.349 -10.455 1.00 93.88 171 GLU A N 1
ATOM 1319 C CA . GLU A 1 171 ? 18.787 -3.786 -9.109 1.00 93.88 171 GLU A CA 1
ATOM 1320 C C . GLU A 1 171 ? 17.592 -2.888 -8.768 1.00 93.88 171 GLU A C 1
ATOM 1322 O O . GLU A 1 171 ? 17.020 -3.047 -7.692 1.00 93.88 171 GLU A O 1
ATOM 1327 N N . PHE A 1 172 ? 17.129 -2.031 -9.689 1.00 94.75 172 PHE A N 1
ATOM 1328 C CA . PHE A 1 172 ? 15.883 -1.273 -9.488 1.00 94.75 172 PHE A CA 1
ATOM 1329 C C . PHE A 1 172 ? 14.676 -2.189 -9.259 1.00 94.75 172 PHE A C 1
ATOM 1331 O O . PHE A 1 172 ? 13.847 -1.928 -8.385 1.00 94.75 172 PHE A O 1
ATOM 1338 N N . GLU A 1 173 ? 14.573 -3.271 -10.030 1.00 94.31 173 GLU A N 1
ATOM 1339 C CA . GLU A 1 173 ? 13.510 -4.261 -9.871 1.00 94.31 173 GLU A CA 1
ATOM 1340 C C . GLU A 1 173 ? 13.584 -4.958 -8.502 1.00 94.31 173 GLU A C 1
ATOM 1342 O O . GLU A 1 173 ? 12.554 -5.150 -7.856 1.00 94.31 173 GLU A O 1
ATOM 1347 N N . ASN A 1 174 ? 14.784 -5.304 -8.033 1.00 95.25 174 ASN A N 1
ATOM 1348 C CA . ASN A 1 174 ? 14.988 -5.934 -6.730 1.00 95.25 174 ASN A CA 1
ATOM 1349 C C . ASN A 1 174 ? 14.639 -4.988 -5.577 1.00 95.25 174 ASN A C 1
ATOM 1351 O O . ASN A 1 174 ? 13.929 -5.399 -4.664 1.00 95.25 174 ASN A O 1
ATOM 1355 N N . LEU A 1 175 ? 15.046 -3.717 -5.649 1.00 95.62 175 LEU A N 1
ATOM 1356 C CA . LEU A 1 175 ? 14.658 -2.693 -4.672 1.00 95.62 175 LEU A CA 1
ATOM 1357 C C . LEU A 1 175 ? 13.130 -2.522 -4.624 1.00 95.62 175 LEU A C 1
ATOM 1359 O O . LEU A 1 175 ? 12.528 -2.467 -3.552 1.00 95.62 175 LEU A O 1
ATOM 1363 N N . ALA A 1 176 ? 12.476 -2.505 -5.789 1.00 95.38 176 ALA A N 1
ATOM 1364 C CA . ALA A 1 176 ? 11.021 -2.438 -5.881 1.00 95.38 176 ALA A CA 1
ATOM 1365 C C . ALA A 1 176 ? 10.324 -3.683 -5.301 1.00 95.38 176 ALA A C 1
ATOM 1367 O O . ALA A 1 176 ? 9.289 -3.559 -4.642 1.00 95.38 176 ALA A O 1
ATOM 1368 N N . LYS A 1 177 ? 10.880 -4.879 -5.527 1.00 94.75 177 LYS A N 1
ATOM 1369 C CA . LYS A 1 177 ? 10.383 -6.134 -4.940 1.00 94.75 177 LYS A CA 1
ATOM 1370 C C . LYS A 1 177 ? 10.551 -6.155 -3.426 1.00 94.75 177 LYS A C 1
ATOM 1372 O O . LYS A 1 177 ? 9.606 -6.518 -2.737 1.00 94.75 177 LYS A O 1
ATOM 1377 N N . GLU A 1 178 ? 11.689 -5.699 -2.913 1.00 94.75 178 GLU A N 1
ATOM 1378 C CA . GLU A 1 178 ? 11.933 -5.600 -1.473 1.00 94.75 178 GLU A CA 1
ATOM 1379 C C . GLU A 1 178 ? 10.891 -4.692 -0.797 1.00 94.75 178 GLU A C 1
ATOM 1381 O O . GLU A 1 178 ? 10.299 -5.066 0.219 1.00 94.75 178 GLU A O 1
ATOM 1386 N N . LEU A 1 179 ? 10.582 -3.535 -1.404 1.00 93.25 179 LEU A N 1
ATOM 1387 C CA . LEU A 1 179 ? 9.480 -2.677 -0.952 1.00 93.25 179 LEU A CA 1
ATOM 1388 C C . LEU A 1 179 ? 8.163 -3.459 -0.896 1.00 93.25 179 LEU A C 1
ATOM 1390 O O . LEU A 1 179 ? 7.498 -3.486 0.141 1.00 93.25 179 LEU A O 1
ATOM 1394 N N . VAL A 1 180 ? 7.795 -4.116 -1.997 1.00 93.19 180 VAL A N 1
ATOM 1395 C CA . VAL A 1 180 ? 6.568 -4.918 -2.103 1.00 93.19 180 VAL A CA 1
ATOM 1396 C C . VAL A 1 180 ? 6.497 -5.999 -1.024 1.00 93.19 180 VAL A C 1
ATOM 1398 O O . VAL A 1 180 ? 5.451 -6.156 -0.397 1.00 93.19 180 VAL A O 1
ATOM 1401 N N . GLU A 1 181 ? 7.586 -6.714 -0.760 1.00 91.25 181 GLU A N 1
ATOM 1402 C CA . GLU A 1 181 ? 7.646 -7.783 0.240 1.00 91.25 181 GLU A CA 1
ATOM 1403 C C . GLU A 1 181 ? 7.402 -7.274 1.665 1.00 91.25 181 GLU A C 1
ATOM 1405 O O . GLU A 1 181 ? 6.681 -7.930 2.431 1.00 91.25 181 GLU A O 1
ATOM 1410 N N . MET A 1 182 ? 7.913 -6.085 2.008 1.00 91.19 182 MET A N 1
ATOM 1411 C CA . MET A 1 182 ? 7.620 -5.437 3.292 1.00 91.19 182 MET A CA 1
ATOM 1412 C C . MET A 1 182 ? 6.117 -5.155 3.443 1.00 91.19 182 MET A C 1
ATOM 1414 O O . MET A 1 182 ? 5.511 -5.519 4.456 1.00 91.19 182 MET A O 1
ATOM 1418 N N . PHE A 1 183 ? 5.476 -4.584 2.416 1.00 90.69 183 PHE A N 1
ATOM 1419 C CA . PHE A 1 183 ? 4.036 -4.293 2.445 1.00 90.69 183 PHE A CA 1
ATOM 1420 C C . PHE A 1 183 ? 3.163 -5.558 2.412 1.00 90.69 183 PHE A C 1
ATOM 1422 O O . PHE A 1 183 ? 2.163 -5.630 3.126 1.00 90.69 183 PHE A O 1
ATOM 1429 N N . VAL A 1 184 ? 3.544 -6.591 1.652 1.00 88.00 184 VAL A N 1
ATOM 1430 C CA . VAL A 1 184 ? 2.841 -7.887 1.623 1.00 88.00 184 VAL A CA 1
ATOM 1431 C C . VAL A 1 184 ? 2.882 -8.555 2.993 1.00 88.00 184 VAL A C 1
ATOM 1433 O O . VAL A 1 184 ? 1.858 -9.051 3.470 1.00 88.00 184 VAL A O 1
ATOM 1436 N N . SER A 1 185 ? 4.049 -8.566 3.634 1.00 84.50 185 SER A N 1
ATOM 1437 C CA . SER A 1 185 ? 4.226 -9.165 4.958 1.00 84.50 185 SER A CA 1
ATOM 1438 C C . SER A 1 185 ? 3.381 -8.443 6.005 1.00 84.50 185 SER A C 1
ATOM 1440 O O . SER A 1 185 ? 2.761 -9.085 6.853 1.00 84.50 185 SER A O 1
ATOM 1442 N N . GLU A 1 186 ? 3.282 -7.118 5.916 1.00 86.69 186 GLU A N 1
ATOM 1443 C CA . GLU A 1 186 ? 2.395 -6.325 6.765 1.00 86.69 186 GLU A CA 1
ATOM 1444 C C . GLU A 1 186 ? 0.908 -6.606 6.485 1.00 86.69 186 GLU A C 1
ATOM 1446 O O . GLU A 1 186 ? 0.114 -6.786 7.410 1.00 86.69 186 GLU A O 1
ATOM 1451 N N . LEU A 1 187 ? 0.516 -6.701 5.208 1.00 85.38 187 LEU A N 1
ATOM 1452 C CA . LEU A 1 187 ? -0.864 -7.004 4.819 1.00 85.38 187 LEU A CA 1
ATOM 1453 C C . LEU A 1 187 ? -1.329 -8.355 5.365 1.00 85.38 187 LEU A C 1
ATOM 1455 O O . LEU A 1 187 ? -2.485 -8.500 5.768 1.00 85.38 187 LEU A O 1
ATOM 1459 N N . ARG A 1 188 ? -0.434 -9.350 5.355 1.00 82.06 188 ARG A N 1
ATOM 1460 C CA . ARG A 1 188 ? -0.701 -10.699 5.869 1.00 82.06 188 ARG A CA 1
ATOM 1461 C C . ARG A 1 188 ? -0.975 -10.676 7.370 1.00 82.06 188 ARG A C 1
ATOM 1463 O O . ARG A 1 188 ? -1.951 -11.288 7.791 1.00 82.06 188 ARG A O 1
ATOM 1470 N N . LEU A 1 189 ? -0.201 -9.921 8.152 1.00 76.25 189 LEU A N 1
ATOM 1471 C CA . LEU A 1 189 ? -0.464 -9.756 9.587 1.00 76.25 189 LEU A CA 1
ATOM 1472 C C . LEU A 1 189 ? -1.807 -9.075 9.849 1.00 76.25 189 LEU A C 1
ATOM 1474 O O . LEU A 1 189 ? -2.628 -9.586 10.609 1.00 76.25 189 LEU A O 1
ATOM 1478 N N . LYS A 1 190 ? -2.085 -7.968 9.153 1.00 77.94 190 LYS A N 1
ATOM 1479 C CA . LYS A 1 190 ? -3.369 -7.265 9.289 1.00 77.94 190 LYS A CA 1
ATOM 1480 C C . LYS A 1 190 ? -4.558 -8.134 8.874 1.00 77.94 190 LYS A C 1
ATOM 1482 O O . LYS A 1 190 ? -5.619 -8.042 9.486 1.00 77.94 190 LYS A O 1
ATOM 1487 N N . ARG A 1 191 ? -4.387 -9.020 7.882 1.00 74.56 191 ARG A N 1
ATOM 1488 C CA . ARG A 1 191 ? -5.405 -10.015 7.511 1.00 74.56 191 ARG A CA 1
ATOM 1489 C C . ARG A 1 191 ? -5.684 -10.993 8.646 1.00 74.56 191 ARG A C 1
ATOM 1491 O O . ARG A 1 191 ? -6.852 -11.261 8.890 1.00 74.56 191 ARG A O 1
ATOM 1498 N N . ILE A 1 192 ? -4.658 -11.507 9.328 1.00 65.25 192 ILE A N 1
ATOM 1499 C CA . ILE A 1 192 ? -4.846 -12.408 10.479 1.00 65.25 192 ILE A CA 1
ATOM 1500 C C . ILE A 1 192 ? -5.701 -11.715 11.548 1.00 65.25 192 ILE A C 1
ATOM 1502 O O . ILE A 1 192 ? -6.642 -12.314 12.059 1.00 65.25 192 ILE A O 1
ATOM 1506 N N . GLY A 1 193 ? -5.461 -10.423 11.798 1.00 58.28 193 GLY A N 1
ATOM 1507 C CA . GLY A 1 193 ? -6.272 -9.639 12.731 1.00 58.28 193 GLY A CA 1
ATOM 1508 C C . GLY A 1 193 ? -7.732 -9.436 12.306 1.00 58.28 193 GLY A C 1
ATOM 1509 O O . GLY A 1 193 ? -8.609 -9.352 13.159 1.00 58.28 193 GLY A O 1
ATOM 1510 N N . LEU A 1 194 ? -8.019 -9.392 11.000 1.00 60.06 194 LEU A N 1
ATOM 1511 C CA . LEU A 1 194 ? -9.391 -9.356 10.474 1.00 60.06 194 LEU A CA 1
ATOM 1512 C C . LEU A 1 194 ? -10.058 -10.740 10.424 1.00 60.06 194 LEU A C 1
ATOM 1514 O O . LEU A 1 194 ? -11.282 -10.819 10.470 1.00 60.06 194 LEU A O 1
ATOM 1518 N N . GLY A 1 195 ? -9.255 -11.796 10.280 1.00 50.47 195 GLY A N 1
ATOM 1519 C CA . GLY A 1 195 ? -9.657 -13.176 10.011 1.00 50.47 195 GLY A CA 1
ATOM 1520 C C . GLY A 1 195 ? -9.632 -14.099 11.227 1.00 50.47 195 GLY A C 1
ATOM 1521 O O . GLY A 1 195 ? -9.562 -15.310 11.043 1.00 50.47 195 GLY A O 1
ATOM 1522 N N . SER A 1 196 ? -9.727 -13.572 12.455 1.00 46.03 196 SER A N 1
ATOM 1523 C CA . SER A 1 196 ? -9.981 -14.365 13.680 1.00 46.03 196 SER A CA 1
ATOM 1524 C C . SER A 1 196 ? -11.430 -14.911 13.738 1.00 46.03 196 SER A C 1
ATOM 1526 O O . SER A 1 196 ? -12.128 -14.860 14.746 1.00 46.03 196 SER A O 1
ATOM 1528 N N . GLY A 1 197 ? -11.879 -15.402 12.587 1.00 42.62 197 GLY A N 1
ATOM 1529 C CA . GLY A 1 197 ? -13.100 -16.123 12.274 1.00 42.62 197 GLY A CA 1
ATOM 1530 C C . GLY A 1 197 ? -12.814 -16.917 10.994 1.00 42.62 197 GLY A C 1
ATOM 1531 O O . GLY A 1 197 ? -13.241 -16.519 9.918 1.00 42.62 197 GLY A O 1
ATOM 1532 N N . ASP A 1 198 ? -11.997 -17.962 11.157 1.00 34.66 198 ASP A N 1
ATOM 1533 C CA . ASP A 1 198 ? -11.705 -19.111 10.282 1.00 34.66 198 ASP A CA 1
ATOM 1534 C C . ASP A 1 198 ? -11.142 -18.908 8.843 1.00 34.66 198 ASP A C 1
ATOM 1536 O O . ASP A 1 198 ? -11.863 -18.728 7.872 1.00 34.66 198 ASP A O 1
ATOM 1540 N N . SER A 1 199 ? -9.808 -19.062 8.745 1.00 37.72 199 SER A N 1
ATOM 1541 C CA . SER A 1 199 ? -8.946 -19.794 7.771 1.00 37.72 199 SER A CA 1
ATOM 1542 C C . SER A 1 199 ? -9.051 -19.696 6.215 1.00 37.72 199 SER A C 1
ATOM 1544 O O . SER A 1 199 ? -10.108 -19.863 5.622 1.00 37.72 199 SER A O 1
ATOM 1546 N N . PHE A 1 200 ? -7.853 -19.664 5.578 1.00 35.66 200 PHE A N 1
ATOM 1547 C CA . PHE A 1 200 ? -7.455 -20.072 4.192 1.00 35.66 200 PHE A CA 1
ATOM 1548 C C . PHE A 1 200 ? -7.438 -19.047 3.000 1.00 35.66 200 PHE A C 1
ATOM 1550 O O . PHE A 1 200 ? -7.852 -17.902 3.172 1.00 35.66 200 PHE A O 1
ATOM 1557 N N . PRO A 1 201 ? -6.729 -19.348 1.866 1.00 35.41 201 PRO A N 1
ATOM 1558 C CA . PRO A 1 201 ? -5.841 -18.423 1.136 1.00 35.41 201 PRO A CA 1
ATOM 1559 C C . PRO A 1 201 ? -6.519 -17.622 0.003 1.00 35.41 201 PRO A C 1
ATOM 1561 O O . PRO A 1 201 ? -7.651 -17.870 -0.383 1.00 35.41 201 PRO A O 1
ATOM 1564 N N . LEU A 1 202 ? -5.792 -16.647 -0.553 1.00 40.59 202 LEU A N 1
ATOM 1565 C CA . LEU A 1 202 ? -6.216 -15.759 -1.659 1.00 40.59 202 LEU A CA 1
ATOM 1566 C C . LEU A 1 202 ? -5.547 -16.215 -2.979 1.00 40.59 202 LEU A C 1
ATOM 1568 O O . LEU A 1 202 ? -4.404 -16.663 -2.840 1.00 40.59 202 LEU A O 1
ATOM 1572 N N . PRO A 1 203 ? -6.074 -16.019 -4.221 1.00 48.56 203 PRO A N 1
ATOM 1573 C CA . PRO A 1 203 ? -7.331 -15.411 -4.747 1.00 48.56 203 PRO A CA 1
ATOM 1574 C C . PRO A 1 203 ? -8.201 -16.422 -5.567 1.00 48.56 203 PRO A C 1
ATOM 1576 O O . PRO A 1 203 ? -7.747 -17.521 -5.833 1.00 48.56 203 PRO A O 1
ATOM 1579 N N . GLU A 1 204 ? -9.484 -16.216 -5.920 1.00 32.44 204 GLU A N 1
ATOM 1580 C CA . GLU A 1 204 ? -9.975 -15.382 -7.050 1.00 32.44 204 GLU A CA 1
ATOM 1581 C C . GLU A 1 204 ? -11.491 -15.039 -6.977 1.00 32.44 204 GLU A C 1
ATOM 1583 O O . GLU A 1 204 ? -12.029 -14.360 -7.848 1.00 32.44 204 GLU A O 1
ATOM 1588 N N . ASN A 1 205 ? -12.207 -15.428 -5.920 1.00 38.91 205 ASN A N 1
ATOM 1589 C CA . ASN A 1 205 ? -13.672 -15.303 -5.825 1.00 38.91 205 ASN A CA 1
ATOM 1590 C C . ASN A 1 205 ? -14.142 -14.669 -4.498 1.00 38.91 205 ASN A C 1
ATOM 1592 O O . ASN A 1 205 ? -15.080 -15.125 -3.856 1.00 38.91 205 ASN A O 1
ATOM 1596 N N . TRP A 1 206 ? -13.527 -13.560 -4.086 1.00 41.44 206 TRP A N 1
ATOM 1597 C CA . TRP A 1 206 ? -13.741 -12.939 -2.765 1.00 41.44 206 TRP A CA 1
ATOM 1598 C C . TRP A 1 206 ? -15.105 -12.233 -2.532 1.00 41.44 206 TRP A C 1
ATOM 1600 O O . TRP A 1 206 ? -15.236 -11.435 -1.604 1.00 41.44 206 TRP A O 1
ATOM 1610 N N . LYS A 1 207 ? -16.135 -12.481 -3.357 1.00 35.22 207 LYS A N 1
ATOM 1611 C CA . LYS A 1 207 ? -17.435 -11.780 -3.268 1.00 35.22 207 LYS A CA 1
ATOM 1612 C C . LYS A 1 207 ? -18.527 -12.503 -2.467 1.00 35.22 207 LYS A C 1
ATOM 1614 O O . LYS A 1 207 ? -19.469 -11.830 -2.062 1.00 35.22 207 LYS A O 1
ATOM 1619 N N . ALA A 1 208 ? -18.441 -13.814 -2.235 1.00 32.22 208 ALA A N 1
ATOM 1620 C CA . ALA A 1 208 ? -19.588 -14.573 -1.717 1.00 32.22 208 ALA A CA 1
ATOM 1621 C C . ALA A 1 208 ? -19.589 -14.769 -0.187 1.00 32.22 208 ALA A C 1
ATOM 1623 O O . ALA A 1 208 ? -20.636 -14.614 0.440 1.00 32.22 208 ALA A O 1
ATOM 1624 N N . ASP A 1 209 ? -18.430 -15.006 0.434 1.00 34.09 209 ASP A N 1
ATOM 1625 C CA . ASP A 1 209 ? -18.421 -15.563 1.799 1.00 34.09 209 ASP A CA 1
ATOM 1626 C C . ASP A 1 209 ? -18.269 -14.519 2.915 1.00 34.09 209 ASP A C 1
ATOM 1628 O O . ASP A 1 209 ? -18.806 -14.689 4.010 1.00 34.09 209 ASP A O 1
ATOM 1632 N N . VAL A 1 210 ? -17.663 -13.359 2.628 1.00 37.84 210 VAL A N 1
ATOM 1633 C CA . VAL A 1 210 ? -17.535 -12.249 3.602 1.00 37.84 210 VAL A CA 1
ATOM 1634 C C . VAL A 1 210 ? -18.906 -11.653 3.977 1.00 37.84 210 VAL A C 1
ATOM 1636 O O . VAL A 1 210 ? -19.049 -11.009 5.015 1.00 37.84 210 VAL A O 1
ATOM 1639 N N . LEU A 1 211 ? -19.942 -11.896 3.165 1.00 36.66 211 LEU A N 1
ATOM 1640 C CA . LEU A 1 211 ? -21.306 -11.416 3.403 1.00 36.66 211 LEU A CA 1
ATOM 1641 C C . LEU A 1 211 ? -22.166 -12.371 4.252 1.00 36.66 211 LEU A C 1
ATOM 1643 O O . LEU A 1 211 ? -23.199 -11.933 4.759 1.00 36.66 211 LEU A O 1
ATOM 1647 N N . GLN A 1 212 ? -21.767 -13.636 4.448 1.00 31.73 212 GLN A N 1
ATOM 1648 C CA . GLN A 1 212 ? -22.589 -14.624 5.169 1.00 31.73 212 GLN A CA 1
ATOM 1649 C C . GLN A 1 212 ? -22.250 -14.792 6.657 1.00 31.73 212 GLN A C 1
ATOM 1651 O O . GLN A 1 212 ? -23.067 -15.331 7.405 1.00 31.73 212 GLN A O 1
ATOM 1656 N N . ALA A 1 213 ? -21.138 -14.244 7.153 1.00 33.19 213 ALA A N 1
ATOM 1657 C CA . ALA A 1 213 ? -20.815 -14.247 8.585 1.00 33.19 213 ALA A CA 1
ATOM 1658 C C . ALA A 1 213 ? -21.599 -13.172 9.373 1.00 33.19 213 ALA A C 1
ATOM 1660 O O . ALA A 1 213 ? -21.062 -12.438 10.201 1.00 33.19 213 ALA A O 1
ATOM 1661 N N . ARG A 1 214 ? -22.905 -13.057 9.118 1.00 40.78 214 ARG A N 1
ATOM 1662 C CA . ARG A 1 214 ? -23.836 -12.240 9.898 1.00 40.78 214 ARG A CA 1
ATOM 1663 C C . ARG A 1 214 ? -24.675 -13.166 10.773 1.00 40.78 214 ARG A C 1
ATOM 1665 O O . ARG A 1 214 ? -25.839 -13.414 10.481 1.00 40.78 214 ARG A O 1
ATOM 1672 N N . ARG A 1 215 ? -24.104 -13.649 11.882 1.00 33.47 215 ARG A N 1
ATOM 1673 C CA . ARG A 1 215 ? -24.926 -14.032 13.041 1.00 33.47 215 ARG A CA 1
ATOM 1674 C C . ARG A 1 215 ? -25.052 -12.818 13.965 1.00 33.47 215 ARG A C 1
ATOM 1676 O O . ARG A 1 215 ? -24.046 -12.378 14.523 1.00 33.47 215 ARG A O 1
ATOM 1683 N N . PRO A 1 216 ? -26.256 -12.246 14.133 1.00 30.83 216 PRO A N 1
ATOM 1684 C CA . PRO A 1 216 ? -26.494 -11.243 15.160 1.00 30.83 216 PRO A CA 1
ATOM 1685 C C . PRO A 1 216 ? -26.353 -11.929 16.524 1.00 30.83 216 PRO A C 1
ATOM 1687 O O . PRO A 1 216 ? -27.077 -12.880 16.800 1.00 30.83 216 PRO A O 1
ATOM 1690 N N . GLY A 1 217 ? -25.418 -11.477 17.364 1.00 35.75 217 GLY A N 1
ATOM 1691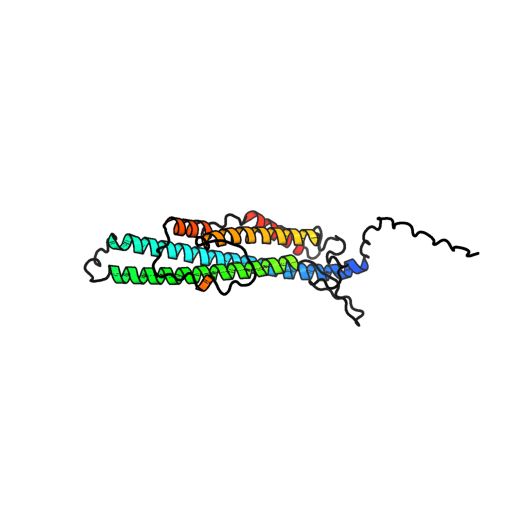 C CA . GLY A 1 217 ? -25.396 -11.861 18.782 1.00 35.75 217 GLY A CA 1
ATOM 1692 C C . GLY A 1 217 ? -24.058 -12.299 19.373 1.00 35.75 217 GLY A C 1
ATOM 1693 O O . GLY A 1 217 ? -23.990 -12.438 20.587 1.00 35.75 217 GLY A O 1
ATOM 1694 N N . HIS A 1 218 ? -22.989 -12.483 18.591 1.00 40.38 218 HIS A N 1
ATOM 1695 C CA . HIS A 1 218 ? -21.665 -12.730 19.179 1.00 40.38 218 HIS A CA 1
ATOM 1696 C C . HIS A 1 218 ? -20.926 -11.411 19.425 1.00 40.38 218 HIS A C 1
ATOM 1698 O O . HIS A 1 218 ? -20.526 -10.703 18.498 1.00 40.38 218 HIS A O 1
ATOM 1704 N N . THR A 1 219 ? -20.773 -11.062 20.700 1.00 45.84 219 THR A N 1
ATOM 1705 C CA . THR A 1 219 ? -19.816 -10.048 21.145 1.00 45.84 219 THR A CA 1
ATOM 1706 C C . THR A 1 219 ? -18.403 -10.565 20.870 1.00 45.84 219 THR A C 1
ATOM 1708 O O . THR A 1 219 ? -18.103 -11.687 21.278 1.00 45.84 219 THR A O 1
ATOM 1711 N N . PRO A 1 220 ? -17.534 -9.804 20.180 1.00 57.88 220 PRO A N 1
ATOM 1712 C CA . PRO A 1 220 ? -16.139 -10.205 20.021 1.00 57.88 220 PRO A CA 1
ATOM 1713 C C . PRO A 1 220 ? -15.501 -10.360 21.406 1.00 57.88 220 PRO A C 1
ATOM 1715 O O . PRO A 1 220 ? -15.709 -9.511 22.274 1.00 57.88 220 PRO A O 1
ATOM 1718 N N . SER A 1 221 ? -14.762 -11.450 21.629 1.00 62.34 221 SER A N 1
ATOM 1719 C CA . SER A 1 221 ? -14.066 -11.667 22.900 1.00 62.34 221 SER A CA 1
ATOM 1720 C C . SER A 1 221 ? -12.984 -10.599 23.114 1.00 62.34 221 SER A C 1
ATOM 1722 O O . SER A 1 221 ? -12.520 -9.949 22.172 1.00 62.34 221 SER A O 1
ATOM 1724 N N . HIS A 1 222 ? -12.561 -10.418 24.367 1.00 57.16 222 HIS A N 1
ATOM 1725 C CA . HIS A 1 222 ? -11.458 -9.518 24.722 1.00 57.16 222 HIS A CA 1
ATOM 1726 C C . HIS A 1 222 ? -10.181 -9.821 23.912 1.00 57.16 222 HIS A C 1
ATOM 1728 O O . HIS A 1 222 ? -9.499 -8.908 23.454 1.00 57.16 222 HIS A O 1
ATOM 1734 N N . GLU A 1 223 ? -9.909 -11.101 23.660 1.00 59.88 223 GLU A N 1
ATOM 1735 C CA . GLU A 1 223 ? -8.779 -11.581 22.857 1.00 59.88 223 GLU A CA 1
ATOM 1736 C C . GLU A 1 223 ? -8.874 -11.119 21.398 1.00 59.88 223 GLU A C 1
ATOM 1738 O O . GLU A 1 223 ? -7.894 -10.633 20.838 1.00 59.88 223 GLU A O 1
ATOM 1743 N N . VAL A 1 224 ? -10.067 -11.184 20.795 1.00 66.06 224 VAL A N 1
ATOM 1744 C CA . VAL A 1 224 ? -10.304 -10.694 19.430 1.00 66.06 224 VAL A CA 1
ATOM 1745 C C . VAL A 1 224 ? -10.020 -9.194 19.350 1.00 66.06 224 VAL A C 1
ATOM 1747 O O . VAL A 1 224 ? -9.307 -8.748 18.455 1.00 66.06 224 VAL A O 1
ATOM 1750 N N . LEU A 1 225 ? -10.505 -8.405 20.313 1.00 64.75 225 LEU A N 1
ATOM 1751 C CA . LEU A 1 225 ? -10.265 -6.956 20.355 1.00 64.75 225 LEU A CA 1
ATOM 1752 C C . LEU A 1 225 ? -8.786 -6.608 20.558 1.00 64.75 225 LEU A C 1
ATOM 1754 O O . LEU A 1 225 ? -8.289 -5.668 19.934 1.00 64.75 225 LEU A O 1
ATOM 1758 N N . GLN A 1 226 ? -8.078 -7.375 21.388 1.00 64.62 226 GLN A N 1
ATOM 1759 C CA . GLN A 1 226 ? -6.642 -7.221 21.592 1.00 64.62 226 GLN A CA 1
ATOM 1760 C C . GLN A 1 226 ? -5.867 -7.507 20.303 1.00 64.62 226 GLN A C 1
ATOM 1762 O O . GLN A 1 226 ? -5.003 -6.714 19.940 1.00 64.62 226 GLN A O 1
ATOM 1767 N N . VAL A 1 227 ? -6.217 -8.575 19.580 1.00 65.25 227 VAL A N 1
ATOM 1768 C CA . VAL A 1 227 ? -5.628 -8.918 18.277 1.00 65.25 227 VAL A CA 1
ATOM 1769 C C . VAL A 1 227 ? -5.913 -7.837 17.229 1.00 65.25 227 VAL A C 1
ATOM 1771 O O . VAL A 1 227 ? -5.011 -7.471 16.473 1.00 65.25 227 VAL A O 1
ATOM 1774 N N . TYR A 1 228 ? -7.125 -7.271 17.197 1.00 65.12 228 TYR A N 1
ATOM 1775 C CA . TYR A 1 228 ? -7.445 -6.133 16.327 1.00 65.12 228 TYR A CA 1
ATOM 1776 C C . TYR A 1 228 ? -6.561 -4.923 16.640 1.00 65.12 228 TYR A C 1
ATOM 1778 O O . TYR A 1 228 ? -5.986 -4.335 15.725 1.00 65.12 228 TYR A O 1
ATOM 1786 N N . LEU A 1 229 ? -6.433 -4.550 17.916 1.00 66.06 229 LEU A N 1
ATOM 1787 C CA . LEU A 1 229 ? -5.616 -3.407 18.315 1.00 66.06 229 LEU A CA 1
ATOM 1788 C C . LEU A 1 229 ? -4.147 -3.619 17.987 1.00 66.06 229 LEU A C 1
ATOM 1790 O O . LEU A 1 229 ? -3.557 -2.750 17.359 1.00 66.06 229 LEU A O 1
ATOM 1794 N N . THR A 1 230 ? -3.558 -4.753 18.360 1.00 67.38 230 THR A N 1
ATOM 1795 C CA . THR A 1 230 ? -2.135 -5.008 18.105 1.00 67.38 230 THR A CA 1
ATOM 1796 C C . THR A 1 230 ? -1.834 -5.081 16.612 1.00 67.38 230 THR A C 1
ATOM 1798 O O . THR A 1 230 ? -0.887 -4.440 16.160 1.00 67.38 230 THR A O 1
ATOM 1801 N N . SER A 1 231 ? -2.672 -5.769 15.830 1.00 68.81 231 SER A N 1
ATOM 1802 C CA . SER A 1 231 ? -2.462 -5.932 14.384 1.00 68.81 231 SER A CA 1
ATOM 1803 C C . SER A 1 231 ? -2.633 -4.629 13.605 1.00 68.81 231 SER A C 1
ATOM 1805 O O . SER A 1 231 ? -1.958 -4.415 12.602 1.00 68.81 231 SER A O 1
ATOM 1807 N N . TRP A 1 232 ? -3.547 -3.751 14.029 1.00 74.88 232 TRP A N 1
ATOM 1808 C CA . TRP A 1 232 ? -3.744 -2.471 13.352 1.00 74.88 232 TRP A CA 1
ATOM 1809 C C . TRP A 1 232 ? -2.775 -1.399 13.845 1.00 74.88 232 TRP A C 1
ATOM 1811 O O . TRP A 1 232 ? -2.257 -0.657 13.011 1.00 74.88 232 TRP A O 1
ATOM 1821 N N . LEU A 1 233 ? -2.505 -1.310 15.154 1.00 68.62 233 LEU A N 1
ATOM 1822 C CA . LEU A 1 233 ? -1.646 -0.270 15.737 1.00 68.62 233 LEU A CA 1
ATOM 1823 C C . LEU A 1 233 ? -0.180 -0.412 15.339 1.00 68.62 233 LEU A C 1
ATOM 1825 O O . LEU A 1 233 ? 0.490 0.605 15.164 1.00 68.62 233 LEU A O 1
ATOM 1829 N N . ALA A 1 234 ? 0.315 -1.636 15.189 1.00 65.69 234 ALA A N 1
ATOM 1830 C CA . ALA A 1 234 ? 1.722 -1.872 14.938 1.00 65.69 234 ALA A CA 1
ATOM 1831 C C . ALA A 1 234 ? 1.966 -2.166 13.449 1.00 65.69 234 ALA A C 1
ATOM 1833 O O . ALA A 1 234 ? 1.449 -3.135 12.909 1.00 65.69 234 ALA A O 1
ATOM 1834 N N . ASN A 1 235 ? 2.776 -1.336 12.783 1.00 70.50 235 ASN A N 1
ATOM 1835 C CA . ASN A 1 235 ? 3.302 -1.631 11.444 1.00 70.50 235 ASN A CA 1
ATOM 1836 C C . ASN A 1 235 ? 4.593 -2.463 11.562 1.00 70.50 235 ASN A C 1
ATOM 1838 O O . ASN A 1 235 ? 5.663 -2.015 11.155 1.00 70.50 235 ASN A O 1
ATOM 1842 N N . VAL A 1 236 ? 4.522 -3.626 12.210 1.00 68.00 236 VAL A N 1
ATOM 1843 C CA . VAL A 1 236 ? 5.714 -4.364 12.675 1.00 68.00 236 VAL A CA 1
ATOM 1844 C C . VAL A 1 236 ? 6.613 -4.880 11.551 1.00 68.00 236 VAL A C 1
ATOM 1846 O O . VAL A 1 236 ? 7.810 -5.048 11.769 1.00 68.00 236 VAL A O 1
ATOM 1849 N N . ASN A 1 237 ? 6.064 -5.106 10.355 1.00 73.38 237 ASN A N 1
ATOM 1850 C CA . ASN A 1 237 ? 6.818 -5.625 9.213 1.00 73.38 237 ASN A CA 1
ATOM 1851 C C . ASN A 1 237 ? 7.270 -4.527 8.244 1.00 73.38 237 ASN A C 1
ATOM 1853 O O . ASN A 1 237 ? 8.040 -4.798 7.322 1.00 73.38 237 ASN A O 1
ATOM 1857 N N . ILE A 1 238 ? 6.828 -3.285 8.451 1.00 80.94 238 ILE A N 1
ATOM 1858 C CA . ILE A 1 238 ? 7.267 -2.135 7.662 1.00 80.94 238 ILE A CA 1
ATOM 1859 C C . ILE A 1 238 ? 8.481 -1.521 8.356 1.00 80.94 238 ILE A C 1
ATOM 1861 O O . ILE A 1 238 ? 8.355 -0.721 9.282 1.00 80.94 238 ILE A O 1
ATOM 1865 N N . LYS A 1 239 ? 9.676 -1.873 7.876 1.00 85.88 239 LYS A N 1
ATOM 1866 C CA . LYS A 1 239 ? 10.926 -1.237 8.304 1.00 85.88 239 LYS A CA 1
ATOM 1867 C C . LYS A 1 239 ? 11.033 0.142 7.654 1.00 85.88 239 LYS A C 1
ATOM 1869 O O . LYS A 1 239 ? 11.569 0.268 6.557 1.00 85.88 239 LYS A O 1
ATOM 1874 N N . THR A 1 240 ? 10.505 1.170 8.316 1.00 85.69 240 THR A N 1
ATOM 1875 C CA . THR A 1 240 ? 10.471 2.542 7.778 1.00 85.69 240 THR A CA 1
ATOM 1876 C C . THR A 1 240 ? 11.856 3.047 7.386 1.00 85.69 240 THR A C 1
ATOM 1878 O O . THR A 1 240 ? 11.998 3.570 6.292 1.00 85.69 240 THR A O 1
ATOM 1881 N N . SER A 1 241 ? 12.888 2.770 8.190 1.00 89.88 241 SER A N 1
ATOM 1882 C CA . SER A 1 241 ? 14.272 3.140 7.865 1.00 89.88 241 SER A CA 1
ATOM 1883 C C . SER A 1 241 ? 14.767 2.530 6.552 1.00 89.88 241 SER A C 1
ATOM 1885 O O . SER A 1 241 ? 15.363 3.234 5.749 1.00 89.88 241 SER A O 1
ATOM 1887 N N . ARG A 1 242 ? 14.485 1.244 6.302 1.00 93.38 242 ARG A N 1
ATOM 1888 C CA . ARG A 1 242 ? 14.876 0.573 5.054 1.00 93.38 242 ARG A CA 1
ATOM 1889 C C . ARG A 1 242 ? 14.086 1.099 3.862 1.00 93.38 242 ARG A C 1
ATOM 1891 O O . ARG A 1 242 ? 14.627 1.240 2.775 1.00 93.38 242 ARG A O 1
ATOM 1898 N N . ILE A 1 243 ? 12.804 1.394 4.056 1.00 90.44 243 ILE A N 1
ATOM 1899 C CA . ILE A 1 243 ? 11.998 2.029 3.015 1.00 90.44 243 ILE A CA 1
ATOM 1900 C C . ILE A 1 243 ? 12.596 3.386 2.651 1.00 90.44 243 ILE A C 1
ATOM 1902 O O . ILE A 1 243 ? 12.767 3.660 1.469 1.00 90.44 243 ILE A O 1
ATOM 1906 N N . ASP A 1 244 ? 12.896 4.222 3.638 1.00 90.31 244 ASP A N 1
ATOM 1907 C CA . ASP A 1 244 ? 13.416 5.564 3.393 1.00 90.31 244 ASP A CA 1
ATOM 1908 C C . ASP A 1 244 ? 14.798 5.503 2.726 1.00 90.31 244 ASP A C 1
ATOM 1910 O O . ASP A 1 244 ? 14.998 6.185 1.727 1.00 90.31 244 ASP A O 1
ATOM 1914 N N . GLU A 1 245 ? 15.668 4.579 3.151 1.00 94.31 245 GLU A N 1
ATOM 1915 C CA . GLU A 1 245 ? 16.948 4.283 2.487 1.00 94.31 245 GLU A CA 1
ATOM 1916 C C . GLU A 1 245 ? 16.759 3.890 1.011 1.00 94.31 245 GLU A C 1
ATOM 1918 O O . GLU A 1 245 ? 17.442 4.409 0.135 1.00 94.31 245 GLU A O 1
ATOM 1923 N N . ILE A 1 246 ? 15.813 2.995 0.698 1.00 94.44 246 ILE A N 1
ATOM 1924 C CA . ILE A 1 246 ? 15.539 2.588 -0.690 1.00 94.44 246 ILE A CA 1
ATOM 1925 C C . ILE A 1 246 ? 15.073 3.785 -1.535 1.00 94.44 246 ILE A C 1
ATOM 1927 O O . ILE A 1 246 ? 15.494 3.926 -2.685 1.00 94.44 246 ILE A O 1
ATOM 1931 N N . PHE A 1 247 ? 14.190 4.630 -0.993 1.00 90.88 247 PHE A N 1
ATOM 1932 C CA . PHE A 1 247 ? 13.719 5.826 -1.696 1.00 90.88 247 PHE A CA 1
ATOM 1933 C C . PHE A 1 247 ? 14.836 6.846 -1.902 1.00 90.88 247 PHE A C 1
ATOM 1935 O O . PHE A 1 247 ? 14.955 7.360 -3.010 1.00 90.88 247 PHE A O 1
ATOM 1942 N N . GLU A 1 248 ? 15.685 7.063 -0.903 1.00 92.25 248 GLU A N 1
ATOM 1943 C CA . GLU A 1 248 ? 16.857 7.933 -0.995 1.00 92.25 248 GLU A CA 1
ATOM 1944 C C . GLU A 1 248 ? 17.841 7.436 -2.064 1.00 92.25 248 GLU A C 1
ATOM 1946 O O . GLU A 1 248 ? 18.128 8.169 -3.007 1.00 92.25 248 GLU A O 1
ATOM 1951 N N . LEU A 1 249 ? 18.253 6.163 -2.010 1.00 92.50 249 LEU A N 1
ATOM 1952 C CA . LEU A 1 249 ? 19.173 5.556 -2.985 1.00 92.50 249 LEU A CA 1
ATOM 1953 C C . LEU A 1 249 ? 18.675 5.697 -4.430 1.00 92.50 249 LEU A C 1
ATOM 1955 O O . LEU A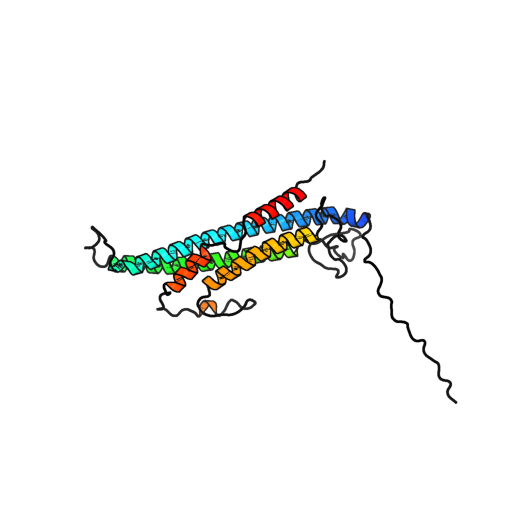 1 249 ? 19.435 6.022 -5.345 1.00 92.50 249 LEU A O 1
ATOM 1959 N N . VAL A 1 250 ? 17.387 5.433 -4.653 1.00 91.50 250 VAL A N 1
ATOM 1960 C CA . VAL A 1 250 ? 16.801 5.505 -5.994 1.00 91.50 250 VAL A CA 1
ATOM 1961 C C . VAL A 1 250 ? 16.629 6.948 -6.452 1.00 91.50 250 VAL A C 1
ATOM 1963 O O . VAL A 1 250 ? 16.897 7.250 -7.616 1.00 91.50 250 VAL A O 1
ATOM 1966 N N . GLU A 1 251 ? 16.200 7.849 -5.572 1.00 89.75 251 GLU A N 1
ATOM 1967 C CA . GLU A 1 251 ? 16.084 9.264 -5.907 1.00 89.75 251 GLU A CA 1
ATOM 1968 C C . GLU A 1 251 ? 17.451 9.869 -6.230 1.00 89.75 251 GLU A C 1
ATOM 1970 O O . GLU A 1 251 ? 17.568 10.533 -7.259 1.00 89.75 251 GLU A O 1
ATOM 1975 N N . GLU A 1 252 ? 18.495 9.576 -5.455 1.00 90.38 252 GLU A N 1
ATOM 1976 C CA . GLU A 1 252 ? 19.866 10.000 -5.748 1.00 90.38 252 GLU A CA 1
ATOM 1977 C C . GLU A 1 252 ? 20.327 9.527 -7.131 1.00 90.38 252 GLU A C 1
ATOM 1979 O O . GLU A 1 252 ? 20.774 10.337 -7.947 1.00 90.38 252 GLU A O 1
ATOM 1984 N N . GLU A 1 253 ? 20.142 8.243 -7.449 1.00 89.50 253 GLU A N 1
ATOM 1985 C CA . GLU A 1 253 ? 20.515 7.687 -8.753 1.00 89.50 253 GLU A CA 1
ATOM 1986 C C . GLU A 1 253 ? 19.717 8.335 -9.907 1.00 89.50 253 GLU A C 1
ATOM 1988 O O . GLU A 1 253 ? 20.260 8.601 -10.985 1.00 89.50 253 GLU A O 1
ATOM 1993 N N . MET A 1 254 ? 18.431 8.646 -9.693 1.00 88.56 254 MET A N 1
ATOM 1994 C CA . MET A 1 254 ? 17.552 9.241 -10.710 1.00 88.56 254 MET A CA 1
ATOM 1995 C C . MET A 1 254 ? 17.725 10.758 -10.897 1.00 88.56 254 MET A C 1
ATOM 1997 O O . MET A 1 254 ? 17.445 11.263 -12.000 1.00 88.56 254 MET A O 1
ATOM 2001 N N . GLN A 1 255 ? 18.132 11.481 -9.846 1.00 79.06 255 GLN A N 1
ATOM 2002 C CA . GLN A 1 255 ? 18.335 12.938 -9.821 1.00 79.06 255 GLN A CA 1
ATOM 2003 C C . GLN A 1 255 ? 19.639 13.372 -10.491 1.00 79.06 255 GLN A C 1
ATOM 2005 O O . GLN A 1 255 ? 19.796 14.554 -10.805 1.00 79.06 255 GLN A O 1
ATOM 2010 N N . ILE A 1 256 ? 20.549 12.444 -10.804 1.00 59.12 256 ILE A N 1
ATOM 2011 C CA . ILE A 1 256 ? 21.740 12.747 -11.602 1.00 59.12 256 ILE A CA 1
ATOM 2012 C C . ILE A 1 256 ? 21.316 13.040 -13.056 1.00 59.12 256 ILE A C 1
ATOM 2014 O O . ILE A 1 256 ? 21.353 12.199 -13.955 1.00 59.12 256 ILE A O 1
ATOM 2018 N N . LYS A 1 257 ? 20.901 14.288 -13.297 1.00 42.16 257 LYS A N 1
ATOM 2019 C CA . LYS A 1 257 ? 20.905 14.952 -14.601 1.00 42.16 257 LYS A CA 1
ATOM 2020 C C . LYS A 1 257 ? 22.184 15.793 -14.700 1.00 42.16 257 LYS A C 1
ATOM 2022 O O . LYS A 1 257 ? 22.302 16.793 -14.010 1.00 42.16 257 LYS A O 1
ATOM 2027 N N . LEU A 1 258 ? 23.080 15.379 -15.601 1.00 35.44 258 LEU A N 1
ATOM 2028 C CA . LEU A 1 258 ? 24.116 16.186 -16.271 1.00 35.44 258 LEU A CA 1
ATOM 2029 C C . LEU A 1 258 ? 25.035 17.017 -15.347 1.00 35.44 258 LEU A C 1
ATOM 2031 O O . LEU A 1 258 ? 24.796 18.201 -15.126 1.00 35.44 258 LEU A O 1
ATOM 2035 N N . ARG A 1 259 ? 26.142 16.414 -14.896 1.00 29.53 259 ARG A N 1
ATOM 2036 C CA . ARG A 1 259 ? 27.409 17.161 -14.853 1.00 29.53 259 ARG A CA 1
ATOM 2037 C C . ARG A 1 259 ? 28.074 17.053 -16.215 1.00 29.53 259 ARG A C 1
ATOM 2039 O O . ARG A 1 259 ? 27.981 15.946 -16.795 1.00 29.53 259 ARG A O 1
#

Foldseek 3Di:
DDDDDDDDDDDDDDPDDDDDQDDPVVLVVLLVVLLVLQVVLLVLLVVLVVQLVVLLVQLLVLLVLLVVLVVCLVCLVVDDPDVCPPPPCPSVVSNVVSVVSNVVSVVSNVVSLVSNVVSLVSLVVSLLLSAKWWDDDDPDPDTDIGSDDPDPSTPSFSNQDASFDPDTSVNSSVLSVVQSVLSVVLSVLLVVLVPPPDDDDDDDDPPPDVVPPDDPDDDDDPVSSVSSNVSSVDSPSNPVVSNVVSSVVVCVRSVPDDD

Secondary structure (DSSP, 8-state):
-----PPPPPPPPP---PPPPPPHHHHHHHHHHHHHHHHHHHHHHHHHHHHHHHHHHHHHHHHHHHHHHHHHHHHTTT---GGGTTSTTHHHHHHHHHHHHHHHHHHHHHHHHHHHHHHHHHHHHHHHT---EEE--TT-SS-EEESS---TT--SSSTT-BSSSS-BHHHHHHHHHHHHHHHHHHHHHHHHHH--S------S-TTSSTTT---TT-PPPHHHHHHHHHHHH--TT--HHHHHHHHHHHHHHHH----